Protein AF-A0A7M3MM39-F1 (afdb_monomer)

Secondary structure (DSSP, 8-state):
-HHHH-GGGS-HHIIIIIHHHHHHHHHHHHHHHHHHHHHHHHHHHHTS-S---S--PPPEEEEEEET-TTSHHHHHHHHSHHHHSTTPPEEEEEEEES-HHHHHHHHHHH-SSSEEEEE--GGG---SS--SEEEE-SSGGGGS-HHHHHHHHHHHHHHHHTSSS--EEEEEEEETT-GGGGGGTT-SEEEEE-TTS--SS---EEEEEEE-HHHHHHHHHHHHHHHT--EEEEEEEEE-TTT-GGGGTTTTSTT---HHHHHHHHT-TT----GGGGS--S--PPS--HHHHHHHHHHHHHHHHHHHHHHHHHTT--HHHIIIIIHHHHHHHHHHHHHHH--SSS-SSEEEEEEEEPPP-

Nearest PDB structures (foldseek):
  3d2l-assembly1_A  TM=5.999E-01  e=4.612E-08  Exiguobacterium sibiricum 255-15
  7wzg-assembly1_A  TM=5.660E-01  e=1.083E-07  Streptomyces sp.
  7m05-assembly1_A  TM=6.578E-01  e=7.805E-04  Homo sapiens
  1zkd-assembly1_A  TM=4.539E-01  e=1.535E-05  Rhodopseudomonas palustris CGA009
  1zkd-assembly1_B  TM=4.233E-01  e=1.155E-05  Rhodopseudomonas palustris CGA009

Radius of gyration: 21.91 Å; Cα contacts (8 Å, |Δi|>4): 641; chains: 1; bounding box: 58×48×59 Å

Mean predicted aligned error: 6.29 Å

Structure (mmCIF, N/CA/C/O backbone):
data_AF-A0A7M3MM39-F1
#
_entry.id   AF-A0A7M3MM39-F1
#
loop_
_atom_site.group_PDB
_atom_site.id
_atom_site.type_symbol
_atom_site.label_atom_id
_atom_site.label_alt_id
_atom_site.label_comp_id
_atom_site.label_asym_id
_atom_site.label_entity_id
_atom_site.label_seq_id
_atom_site.pdbx_PDB_ins_code
_atom_site.Cartn_x
_atom_site.Cartn_y
_atom_site.Cartn_z
_atom_site.occupancy
_atom_site.B_iso_or_equiv
_atom_site.auth_seq_id
_atom_site.auth_comp_id
_atom_site.auth_asym_id
_atom_site.auth_atom_id
_atom_site.pdbx_PDB_model_num
ATOM 1 N N . MET A 1 1 ? 20.548 -3.470 13.931 1.00 43.56 1 MET A N 1
ATOM 2 C CA . MET A 1 1 ? 20.069 -2.140 14.376 1.00 43.56 1 MET A CA 1
ATOM 3 C C . MET A 1 1 ? 20.229 -1.079 13.290 1.00 43.56 1 MET A C 1
ATOM 5 O O . MET A 1 1 ? 19.205 -0.551 12.882 1.00 43.56 1 MET A O 1
ATOM 9 N N . ASP A 1 2 ? 21.431 -0.827 12.750 1.00 47.22 2 ASP A N 1
ATOM 10 C CA . ASP A 1 2 ? 21.634 0.154 11.655 1.00 47.22 2 ASP A CA 1
ATOM 11 C C . ASP A 1 2 ? 20.899 -0.179 10.340 1.00 47.22 2 ASP A C 1
ATOM 13 O O . ASP A 1 2 ? 20.686 0.691 9.497 1.00 47.22 2 ASP A O 1
ATOM 17 N N . HIS A 1 3 ? 20.455 -1.425 10.146 1.00 50.94 3 HIS A N 1
ATOM 18 C CA . HIS A 1 3 ? 19.795 -1.838 8.907 1.00 50.94 3 HIS A CA 1
ATOM 19 C C . HIS A 1 3 ? 18.353 -1.326 8.778 1.00 50.94 3 HIS A C 1
ATOM 21 O O . HIS A 1 3 ? 17.903 -1.068 7.663 1.00 50.94 3 HIS A O 1
ATOM 27 N N . TYR A 1 4 ? 17.618 -1.137 9.883 1.00 50.19 4 TYR A N 1
ATOM 28 C CA . TYR A 1 4 ? 16.216 -0.699 9.827 1.00 50.19 4 TYR A CA 1
ATOM 29 C C . TYR A 1 4 ? 16.055 0.806 9.587 1.00 50.19 4 TYR A C 1
ATOM 31 O O . TYR A 1 4 ? 15.032 1.211 9.033 1.00 50.19 4 TYR A O 1
ATOM 39 N N . THR A 1 5 ? 17.064 1.603 9.943 1.00 52.50 5 THR A N 1
ATOM 40 C CA . THR A 1 5 ? 17.103 3.069 9.813 1.00 52.50 5 THR A CA 1
ATOM 41 C C . THR A 1 5 ? 18.016 3.558 8.684 1.00 52.50 5 THR A C 1
ATOM 43 O O . THR A 1 5 ? 18.091 4.766 8.455 1.00 52.50 5 THR A O 1
ATOM 46 N N . SER A 1 6 ? 18.689 2.653 7.960 1.00 56.59 6 SER A N 1
ATOM 47 C CA . SER A 1 6 ? 19.615 3.019 6.884 1.00 56.59 6 SER A CA 1
ATOM 48 C C . SER A 1 6 ? 18.927 3.843 5.780 1.00 56.59 6 SER A C 1
ATOM 50 O O . SER A 1 6 ? 17.908 3.400 5.235 1.00 56.59 6 SER A O 1
ATOM 52 N N . PRO A 1 7 ? 19.510 4.984 5.360 1.00 52.88 7 PRO A N 1
ATOM 53 C CA . PRO A 1 7 ? 19.055 5.745 4.196 1.00 52.88 7 PRO A CA 1
ATOM 54 C C . PRO A 1 7 ? 18.966 4.907 2.911 1.00 52.88 7 PRO A C 1
ATOM 56 O O . PRO A 1 7 ? 18.099 5.167 2.081 1.00 52.88 7 PRO A O 1
ATOM 59 N N . SER A 1 8 ? 19.785 3.853 2.776 1.00 59.16 8 SER A N 1
ATOM 60 C CA . SER A 1 8 ? 19.757 2.947 1.616 1.00 59.16 8 SER A CA 1
ATOM 61 C C . SER A 1 8 ? 18.453 2.150 1.481 1.00 59.16 8 SER A C 1
ATOM 63 O O . SER A 1 8 ? 18.172 1.606 0.419 1.00 59.16 8 SER A O 1
ATOM 65 N N . ARG A 1 9 ? 17.605 2.101 2.522 1.00 68.38 9 ARG A N 1
ATOM 66 C CA . ARG A 1 9 ? 16.282 1.456 2.454 1.00 68.38 9 ARG A CA 1
ATOM 67 C C . ARG A 1 9 ? 15.205 2.299 1.776 1.00 68.38 9 ARG A C 1
ATOM 69 O O . ARG A 1 9 ? 14.142 1.751 1.457 1.00 68.38 9 ARG A O 1
ATOM 76 N N . ARG A 1 10 ? 15.431 3.604 1.630 1.00 82.81 10 ARG A N 1
ATOM 77 C CA . ARG A 1 10 ? 14.493 4.566 1.043 1.00 82.81 10 ARG A CA 1
ATOM 78 C C . ARG A 1 10 ? 15.072 5.051 -0.281 1.00 82.81 10 ARG A C 1
ATOM 80 O O . ARG A 1 10 ? 15.559 6.174 -0.384 1.00 82.81 10 ARG A O 1
ATOM 87 N N . ASP A 1 11 ? 15.036 4.166 -1.274 1.00 90.62 11 ASP A N 1
ATOM 88 C CA . ASP A 1 11 ? 15.351 4.523 -2.656 1.00 90.62 11 ASP A CA 1
ATOM 89 C C . ASP A 1 11 ? 14.388 5.600 -3.191 1.00 90.62 11 ASP A C 1
ATOM 91 O O . ASP A 1 11 ? 13.474 6.057 -2.491 1.00 90.62 11 ASP A O 1
ATOM 95 N N . TRP A 1 12 ? 14.639 6.082 -4.406 1.00 92.62 12 TRP A N 1
ATOM 96 C CA . TRP A 1 12 ? 13.833 7.149 -4.993 1.00 92.62 12 TRP A CA 1
ATOM 97 C C . TRP A 1 12 ? 12.363 6.731 -5.124 1.00 92.62 12 TRP A C 1
ATOM 99 O O . TRP A 1 12 ? 11.495 7.446 -4.627 1.00 92.62 12 TRP A O 1
ATOM 109 N N . VAL A 1 13 ? 12.087 5.521 -5.630 1.00 94.62 13 VAL A N 1
ATOM 110 C CA . VAL A 1 13 ? 10.721 4.967 -5.703 1.00 94.62 13 VAL A CA 1
ATOM 111 C C . VAL A 1 13 ? 10.048 4.963 -4.327 1.00 94.62 13 VAL A C 1
ATOM 113 O O . VAL A 1 13 ? 8.894 5.359 -4.190 1.00 94.62 13 VAL A O 1
ATOM 116 N N . LYS A 1 14 ? 10.743 4.567 -3.256 1.00 93.25 14 LYS A N 1
ATOM 117 C CA . LYS A 1 14 ? 10.133 4.560 -1.921 1.00 93.25 14 LYS A CA 1
ATOM 118 C C . LYS A 1 14 ? 9.691 5.962 -1.487 1.00 93.25 14 LYS A C 1
ATOM 120 O O . LYS A 1 14 ? 8.596 6.094 -0.945 1.00 93.25 14 LYS A O 1
ATOM 125 N N . ARG A 1 15 ? 10.541 6.971 -1.695 1.00 93.06 15 ARG A N 1
ATOM 126 C CA . ARG A 1 15 ? 10.347 8.340 -1.181 1.00 93.06 15 ARG A CA 1
ATOM 127 C C . ARG A 1 15 ? 9.408 9.179 -2.027 1.00 93.06 15 ARG A C 1
ATOM 129 O O . ARG A 1 15 ? 8.551 9.855 -1.476 1.00 93.06 15 ARG A O 1
ATOM 136 N N . GLU A 1 16 ? 9.572 9.132 -3.341 1.00 92.81 16 GLU A N 1
ATOM 137 C CA . GLU A 1 16 ? 8.847 10.011 -4.261 1.00 92.81 16 GLU A CA 1
ATOM 138 C C . GLU A 1 16 ? 7.569 9.362 -4.801 1.00 92.81 16 GLU A C 1
ATOM 140 O O . GLU A 1 16 ? 6.747 10.040 -5.412 1.00 92.81 16 GLU A O 1
ATOM 145 N N . TRP A 1 17 ? 7.364 8.061 -4.556 1.00 93.38 17 TRP A N 1
ATOM 146 C CA . TRP A 1 17 ? 6.233 7.318 -5.112 1.00 93.38 17 TRP A CA 1
ATOM 147 C C . TRP A 1 17 ? 5.419 6.556 -4.072 1.00 93.38 17 TRP A C 1
ATOM 149 O O . TRP A 1 17 ? 4.258 6.893 -3.850 1.00 93.38 17 TRP A O 1
ATOM 159 N N . GLU A 1 18 ? 6.000 5.567 -3.394 1.00 94.44 18 GLU A N 1
ATOM 160 C CA . GLU A 1 18 ? 5.223 4.690 -2.502 1.00 94.44 18 GLU A CA 1
ATOM 161 C C . GLU A 1 18 ? 4.750 5.404 -1.225 1.00 94.44 18 GLU A C 1
ATOM 163 O O . GLU A 1 18 ? 3.671 5.120 -0.703 1.00 94.44 18 GLU A O 1
ATOM 168 N N . GLU A 1 19 ? 5.572 6.297 -0.668 1.00 94.88 19 GLU A N 1
ATOM 169 C CA . GLU A 1 19 ? 5.235 7.051 0.544 1.00 94.88 19 GLU A CA 1
ATOM 170 C C . GLU A 1 19 ? 4.178 8.141 0.304 1.00 94.88 19 GLU A C 1
ATOM 172 O O . GLU A 1 19 ? 3.211 8.159 1.068 1.00 94.88 19 GLU A O 1
ATOM 177 N N . PRO A 1 20 ? 4.268 9.001 -0.734 1.00 95.06 20 PRO A N 1
ATOM 178 C CA . PRO A 1 20 ? 3.210 9.958 -1.060 1.00 95.06 20 PRO A CA 1
ATOM 179 C C . PRO A 1 20 ? 1.867 9.281 -1.332 1.00 95.06 20 PRO A C 1
ATOM 181 O O . PRO A 1 20 ? 0.823 9.753 -0.878 1.00 95.06 20 PRO A O 1
ATOM 184 N N . GLU A 1 21 ? 1.889 8.137 -2.015 1.00 93.81 21 GLU A N 1
ATOM 185 C CA . GLU A 1 21 ? 0.696 7.330 -2.238 1.00 93.81 21 GLU A CA 1
ATOM 186 C C . GLU A 1 21 ? 0.104 6.817 -0.918 1.00 93.81 21 GLU A C 1
ATOM 188 O O . GLU A 1 21 ? -1.096 6.959 -0.677 1.00 93.81 21 GLU A O 1
ATOM 193 N N . LEU A 1 22 ? 0.935 6.268 -0.027 1.00 95.19 22 LEU A N 1
ATOM 194 C CA . LEU A 1 22 ? 0.476 5.824 1.287 1.00 95.19 22 LEU A CA 1
ATOM 195 C C . LEU A 1 22 ? -0.078 6.993 2.113 1.00 95.19 22 LEU A C 1
ATOM 197 O O . LEU A 1 22 ? -1.118 6.840 2.744 1.00 95.19 22 LEU A O 1
ATOM 201 N N . VAL A 1 23 ? 0.547 8.174 2.066 1.00 96.94 23 VAL A N 1
ATOM 202 C CA . VAL A 1 23 ? 0.018 9.390 2.707 1.00 96.94 23 VAL A CA 1
ATOM 203 C C . VAL A 1 23 ? -1.372 9.733 2.168 1.00 96.94 23 VAL A C 1
ATOM 205 O O . VAL A 1 23 ? -2.249 10.057 2.962 1.00 96.94 23 VAL A O 1
ATOM 208 N N . ARG A 1 24 ? -1.620 9.604 0.857 1.00 95.19 24 ARG A N 1
ATOM 209 C CA . ARG A 1 24 ? -2.953 9.818 0.265 1.00 95.19 24 ARG A CA 1
ATOM 210 C C . ARG A 1 24 ? -3.996 8.840 0.819 1.00 95.19 24 ARG A C 1
ATOM 212 O O . ARG A 1 24 ? -5.111 9.252 1.131 1.00 95.19 24 ARG A O 1
ATOM 219 N N . VAL A 1 25 ? -3.646 7.560 0.952 1.00 94.38 25 VAL A N 1
ATOM 220 C CA . VAL A 1 25 ? -4.545 6.532 1.512 1.00 94.38 25 VAL A CA 1
ATOM 221 C C . VAL A 1 25 ? -4.809 6.784 3.003 1.00 94.38 25 VAL A C 1
ATOM 223 O O . VAL A 1 25 ? -5.957 6.740 3.443 1.00 94.38 25 VAL A O 1
ATOM 226 N N . LEU A 1 26 ? -3.769 7.119 3.772 1.00 96.50 26 LEU A N 1
ATOM 227 C CA . LEU A 1 26 ? -3.887 7.473 5.189 1.00 96.50 26 LEU A CA 1
ATOM 228 C C . LEU A 1 26 ? -4.756 8.719 5.391 1.00 96.50 26 LEU A C 1
ATOM 230 O O . LEU A 1 26 ? -5.596 8.737 6.286 1.00 96.50 26 LEU A O 1
ATOM 234 N N . ASP A 1 27 ? -4.585 9.744 4.558 1.00 95.94 27 ASP A N 1
ATOM 235 C CA . ASP A 1 27 ? -5.372 10.976 4.626 1.00 95.94 27 ASP A CA 1
ATOM 236 C C . ASP A 1 27 ? -6.861 10.705 4.379 1.00 95.94 27 ASP A C 1
ATOM 238 O O . ASP A 1 27 ? -7.708 11.178 5.136 1.00 95.94 27 ASP A O 1
ATOM 242 N N . ALA A 1 28 ? -7.188 9.854 3.400 1.00 92.94 28 ALA A N 1
ATOM 243 C CA . ALA A 1 28 ? -8.561 9.415 3.160 1.00 92.94 28 ALA A CA 1
ATOM 244 C C . ALA A 1 28 ? -9.151 8.655 4.365 1.00 92.94 28 ALA A C 1
ATOM 246 O O . ALA A 1 28 ? -10.303 8.893 4.737 1.00 92.94 28 ALA A O 1
ATOM 247 N N . ALA A 1 29 ? -8.363 7.792 5.016 1.00 93.44 29 ALA A N 1
ATOM 248 C CA . ALA A 1 29 ? -8.778 7.075 6.223 1.00 93.44 29 ALA A CA 1
ATOM 249 C C . ALA A 1 29 ? -9.017 8.026 7.414 1.00 93.44 29 ALA A C 1
ATOM 251 O O . ALA A 1 29 ? -10.030 7.912 8.108 1.00 93.44 29 ALA A O 1
ATOM 252 N N . VAL A 1 30 ? -8.136 9.013 7.617 1.00 92.94 30 VAL A N 1
ATOM 253 C CA . VAL A 1 30 ? -8.310 10.062 8.637 1.00 92.94 30 VAL A CA 1
ATOM 254 C C . VAL A 1 30 ? -9.565 10.883 8.353 1.00 92.94 30 VAL A C 1
ATOM 256 O O . VAL A 1 30 ? -10.382 11.085 9.253 1.00 92.94 30 VAL A O 1
ATOM 259 N N . HIS A 1 31 ? -9.768 11.315 7.107 1.00 88.88 31 HIS A N 1
ATOM 260 C CA . HIS A 1 31 ? -10.961 12.056 6.710 1.00 88.88 31 HIS A CA 1
ATOM 261 C C . HIS A 1 31 ? -12.246 11.252 6.924 1.00 88.88 31 HIS A C 1
ATOM 263 O O . HIS A 1 31 ? -13.229 11.801 7.425 1.00 88.88 31 HIS A O 1
ATOM 269 N N . ALA A 1 32 ? -12.247 9.959 6.589 1.00 86.56 32 ALA A N 1
ATOM 270 C CA . ALA A 1 32 ? -13.386 9.078 6.823 1.00 86.56 32 ALA A CA 1
ATOM 271 C C . ALA A 1 32 ? -13.730 8.983 8.317 1.00 86.56 32 ALA A C 1
ATOM 273 O O . ALA A 1 32 ? -14.903 9.080 8.670 1.00 86.56 32 ALA A O 1
ATOM 274 N N . SER A 1 33 ? -12.721 8.892 9.186 1.00 84.12 33 SER A N 1
ATOM 275 C CA . SER A 1 33 ? -12.889 8.849 10.643 1.00 84.12 33 SER A CA 1
ATOM 276 C C . SER A 1 33 ? -13.355 10.195 11.244 1.00 84.12 33 SER A C 1
ATOM 278 O O . SER A 1 33 ? -14.236 10.258 12.112 1.00 84.12 33 SER A O 1
ATOM 280 N N . ALA A 1 34 ? -12.833 11.314 10.732 1.00 76.44 34 ALA A N 1
ATOM 281 C CA . ALA A 1 34 ? -13.165 12.657 11.210 1.00 76.44 34 ALA A CA 1
ATOM 282 C C . ALA A 1 34 ? -14.561 13.136 10.759 1.00 76.44 34 ALA A C 1
ATOM 284 O O . ALA A 1 34 ? -15.344 13.625 11.578 1.00 76.44 34 ALA A O 1
ATOM 285 N N . ASN A 1 35 ? -14.918 12.963 9.481 1.00 66.19 35 ASN A N 1
ATOM 286 C CA . ASN A 1 35 ? -16.219 13.392 8.939 1.00 66.19 35 ASN A CA 1
ATOM 287 C C . ASN A 1 35 ? -17.383 12.583 9.525 1.00 66.19 35 ASN A C 1
ATOM 289 O O . ASN A 1 35 ? -18.460 13.116 9.799 1.00 66.19 35 ASN A O 1
ATOM 293 N N . ALA A 1 36 ? -17.137 11.304 9.786 1.00 57.34 36 ALA A N 1
ATOM 294 C CA . ALA A 1 36 ? -18.012 10.438 10.555 1.00 57.34 36 ALA A CA 1
ATOM 295 C C . ALA A 1 36 ? -18.361 11.011 11.944 1.00 57.34 36 ALA A C 1
ATOM 297 O O . ALA A 1 36 ? -19.523 10.994 12.359 1.00 57.34 36 ALA A O 1
ATOM 298 N N . SER A 1 37 ? -17.369 11.581 12.637 1.00 56.09 37 SER A N 1
ATOM 299 C CA . SER A 1 37 ? -17.535 12.201 13.958 1.00 56.09 37 SER A CA 1
ATOM 300 C C . SER A 1 37 ? -18.346 13.507 13.900 1.00 56.09 37 SER A C 1
ATOM 302 O O . SER A 1 37 ? -19.173 13.768 14.781 1.00 56.09 37 SER A O 1
ATOM 304 N N . ALA A 1 38 ? -18.155 14.317 12.852 1.00 57.41 38 ALA A N 1
ATOM 305 C CA . ALA A 1 38 ? -18.888 15.569 12.651 1.00 57.41 38 ALA A CA 1
ATOM 306 C C . ALA A 1 38 ? -20.377 15.329 12.334 1.00 57.41 38 ALA A C 1
ATOM 308 O O . ALA A 1 38 ? -21.246 15.979 12.918 1.00 57.41 38 ALA A O 1
ATOM 309 N N . ASN A 1 39 ? -20.685 14.344 11.483 1.00 50.44 39 ASN A N 1
ATOM 310 C CA . ASN A 1 39 ? -22.064 14.008 11.112 1.00 50.44 39 ASN A CA 1
ATOM 311 C C . ASN A 1 39 ? -22.852 13.371 12.269 1.00 50.44 39 ASN A C 1
ATOM 313 O O . ASN A 1 39 ? -24.022 13.703 12.473 1.00 50.44 39 ASN A O 1
ATOM 317 N N . ALA A 1 40 ? -22.212 12.516 13.077 1.00 51.31 40 ALA A N 1
ATOM 318 C CA . ALA A 1 40 ? -22.816 11.978 14.298 1.00 51.31 40 ALA A CA 1
ATOM 319 C C . ALA A 1 40 ? -23.146 13.092 15.313 1.00 51.31 40 ALA A C 1
ATOM 321 O O . ALA A 1 40 ? -24.233 13.110 15.892 1.00 51.31 40 ALA A O 1
ATOM 322 N N . SER A 1 41 ? -22.247 14.071 15.471 1.00 51.09 41 SER A N 1
ATOM 323 C CA . SER A 1 41 ? -22.439 15.212 16.379 1.00 51.09 41 SER A CA 1
ATOM 324 C C . SER A 1 41 ? -23.538 16.167 15.905 1.00 51.09 41 SER A C 1
ATOM 326 O O . SER A 1 41 ? -24.337 16.637 16.716 1.00 51.09 41 SER A O 1
ATOM 328 N N . ALA A 1 42 ? -23.633 16.423 14.596 1.00 53.31 42 ALA A N 1
ATOM 329 C CA . ALA A 1 42 ? -24.697 17.243 14.022 1.00 53.31 42 ALA A CA 1
ATOM 330 C C . ALA A 1 42 ? -26.079 16.598 14.227 1.00 53.31 42 ALA A C 1
ATOM 332 O O . ALA A 1 42 ? -27.001 17.272 14.690 1.00 53.31 42 ALA A O 1
ATOM 333 N N . ASN A 1 43 ? -26.202 15.285 14.004 1.00 49.41 43 ASN A N 1
ATOM 334 C CA . ASN A 1 43 ? -27.445 14.542 14.238 1.00 49.41 43 ASN A CA 1
ATOM 335 C C . ASN A 1 43 ? -27.832 14.472 15.725 1.00 49.41 43 ASN A C 1
ATOM 337 O O . ASN A 1 43 ? -29.013 14.569 16.055 1.00 49.41 43 ASN A O 1
ATOM 341 N N . ALA A 1 44 ? -26.858 14.372 16.635 1.00 50.53 44 ALA A N 1
ATOM 342 C CA . ALA A 1 44 ? -27.110 14.450 18.075 1.00 50.53 44 ALA A CA 1
ATOM 343 C C . ALA A 1 44 ? -27.549 15.862 18.516 1.00 50.53 44 ALA A C 1
ATOM 345 O O . ALA A 1 44 ? -28.465 16.001 19.326 1.00 50.53 44 ALA A O 1
ATOM 346 N N . SER A 1 45 ? -26.950 16.915 17.946 1.00 50.06 45 SER A N 1
ATOM 347 C CA . SER A 1 45 ? -27.302 18.314 18.236 1.00 50.06 45 SER A CA 1
ATOM 348 C C . SER A 1 45 ? -28.662 18.738 17.670 1.00 50.06 45 SER A C 1
ATOM 350 O O . SER A 1 45 ? -29.344 19.557 18.279 1.00 50.06 45 SER A O 1
ATOM 352 N N . ALA A 1 46 ? -29.120 18.135 16.567 1.00 50.62 46 ALA A N 1
ATOM 353 C CA . ALA A 1 46 ? -30.458 18.376 16.021 1.00 50.62 46 ALA A CA 1
ATOM 354 C C . ALA A 1 46 ? -31.579 17.913 16.977 1.00 50.62 46 ALA A C 1
ATOM 356 O O . ALA A 1 46 ? -32.697 18.420 16.907 1.00 50.62 46 ALA A O 1
ATOM 357 N N . ASN A 1 47 ? -31.259 17.014 17.917 1.00 46.38 47 ASN A N 1
ATOM 358 C CA . ASN A 1 47 ? -32.146 16.570 18.995 1.00 46.38 47 ASN A CA 1
ATOM 359 C C . ASN A 1 47 ? -31.945 17.325 20.324 1.00 46.38 47 ASN A C 1
ATOM 361 O O . ASN A 1 47 ? -32.691 17.090 21.275 1.00 46.38 47 ASN A O 1
ATOM 365 N N . ALA A 1 48 ? -30.981 18.247 20.411 1.00 44.47 48 ALA A N 1
ATOM 366 C CA . ALA A 1 48 ? -30.686 19.015 21.616 1.00 44.47 48 ALA A CA 1
ATOM 367 C C . ALA A 1 48 ? -30.609 20.516 21.294 1.00 44.47 48 ALA A C 1
ATOM 369 O O . ALA A 1 48 ? -29.587 21.048 20.868 1.00 44.47 48 ALA A O 1
ATOM 370 N N . SER A 1 49 ? -31.720 21.216 21.526 1.00 44.72 49 SER A N 1
ATOM 371 C CA . SER A 1 49 ? -31.788 22.675 21.435 1.00 44.72 49 SER A CA 1
ATOM 372 C C . SER A 1 49 ? -30.786 23.362 22.378 1.00 44.72 49 SER A C 1
ATOM 374 O O . SER A 1 49 ? -30.805 23.142 23.587 1.00 44.72 49 SER A O 1
ATOM 376 N N . ALA A 1 50 ? -29.970 24.234 21.776 1.00 47.53 50 ALA A N 1
ATOM 377 C CA . ALA A 1 50 ? -29.390 25.472 22.301 1.00 47.53 50 ALA A CA 1
ATOM 378 C C . ALA A 1 50 ? -28.774 25.452 23.716 1.00 47.53 50 ALA A C 1
ATOM 380 O O . ALA A 1 50 ? -29.402 25.887 24.678 1.00 47.53 50 ALA A O 1
ATOM 381 N N . ASN A 1 51 ? -27.494 25.070 23.811 1.00 42.50 51 ASN A N 1
ATOM 382 C CA . ASN A 1 51 ? -26.453 25.821 24.540 1.00 42.50 51 ASN A CA 1
ATOM 383 C C . ASN A 1 51 ? -25.134 25.035 24.571 1.00 42.50 51 ASN A C 1
ATOM 385 O O . ASN A 1 51 ? -24.935 24.213 25.458 1.00 42.50 51 ASN A O 1
ATOM 389 N N . ALA A 1 52 ? -24.216 25.325 23.646 1.00 41.50 52 ALA A N 1
ATOM 390 C CA . ALA A 1 52 ? -22.775 25.132 23.850 1.00 41.50 52 ALA A CA 1
ATOM 391 C C . ALA A 1 52 ? -21.990 25.747 22.681 1.00 41.50 52 ALA A C 1
ATOM 393 O O . ALA A 1 52 ? -21.635 25.066 21.725 1.00 41.50 52 ALA A O 1
ATOM 394 N N . SER A 1 53 ? -21.685 27.042 22.759 1.00 45.16 53 SER A N 1
ATOM 395 C CA . SER A 1 53 ? -20.501 27.577 22.081 1.00 45.16 53 SER A CA 1
ATOM 396 C C . SER A 1 53 ? -19.479 27.963 23.142 1.00 45.16 53 SER A C 1
ATOM 398 O O . SER A 1 53 ? -19.863 28.585 24.132 1.00 45.16 53 SER A O 1
ATOM 400 N N . ALA A 1 54 ? -18.207 27.660 22.866 1.00 40.31 54 ALA A N 1
ATOM 401 C CA . ALA A 1 54 ? -17.000 28.048 23.607 1.00 40.31 54 ALA A CA 1
ATOM 402 C C . ALA A 1 54 ? -16.499 27.084 24.705 1.00 40.31 54 ALA A C 1
ATOM 404 O O . ALA A 1 54 ? -16.379 27.471 25.861 1.00 40.31 54 ALA A O 1
ATOM 405 N N . ASN A 1 55 ? -16.173 25.837 24.329 1.00 37.19 55 ASN A N 1
ATOM 406 C CA . ASN A 1 55 ? -14.966 25.100 24.778 1.00 37.19 55 ASN A CA 1
ATOM 407 C C . ASN A 1 55 ? -14.936 23.676 24.185 1.00 37.19 55 ASN A C 1
ATOM 409 O O . ASN A 1 55 ? -14.856 22.681 24.905 1.00 37.19 55 ASN A O 1
ATOM 413 N N . ALA A 1 56 ? -15.037 23.543 22.860 1.00 44.62 56 ALA A N 1
ATOM 414 C CA . ALA A 1 56 ? -14.775 22.245 22.248 1.00 44.62 56 ALA A CA 1
ATOM 415 C C . ALA A 1 56 ? -13.269 21.974 22.376 1.00 44.62 56 ALA A C 1
ATOM 417 O O . ALA A 1 56 ? -12.464 22.675 21.763 1.00 44.62 56 ALA A O 1
A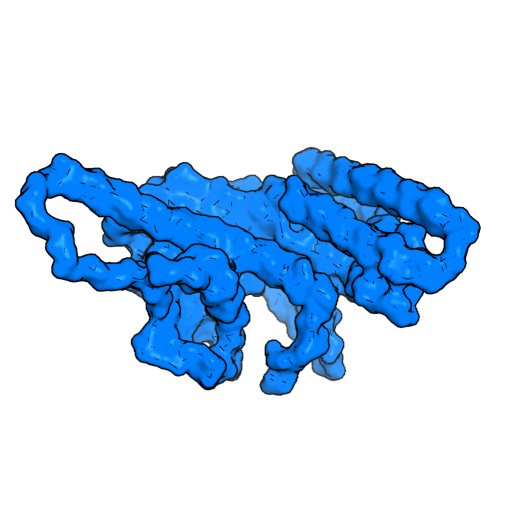TOM 418 N N . GLN A 1 57 ? -12.876 21.010 23.215 1.00 43.72 57 GLN A N 1
ATOM 419 C CA . GLN A 1 57 ? -11.518 20.477 23.145 1.00 43.72 57 GLN A CA 1
ATOM 420 C C . GLN A 1 57 ? -11.256 20.016 21.705 1.00 43.72 57 GLN A C 1
ATOM 422 O O . GLN A 1 57 ? -12.182 19.488 21.079 1.00 43.72 57 GLN A O 1
ATOM 427 N N . PRO A 1 58 ? -10.034 20.202 21.172 1.00 55.16 58 PRO A N 1
ATOM 428 C CA . PRO A 1 58 ? -9.704 19.667 19.861 1.00 55.16 58 PRO A CA 1
ATOM 429 C C . PRO A 1 58 ? -10.016 18.172 19.868 1.00 55.16 58 PRO A C 1
ATOM 431 O O . PRO A 1 58 ? -9.635 17.458 20.805 1.00 55.16 58 PRO A O 1
ATOM 434 N N . ALA A 1 59 ? -10.762 17.723 18.857 1.00 79.44 59 ALA A N 1
ATOM 435 C CA . ALA A 1 59 ? -11.136 16.324 18.722 1.00 79.44 59 ALA A CA 1
ATOM 436 C C . ALA A 1 59 ? -9.878 15.449 18.842 1.00 79.44 59 ALA A C 1
ATOM 438 O O . ALA A 1 59 ? -8.790 15.845 18.421 1.00 79.44 59 ALA A O 1
ATOM 439 N N . THR A 1 60 ? -9.991 14.289 19.482 1.00 89.62 60 THR A N 1
ATOM 440 C CA . THR A 1 60 ? -8.888 13.322 19.523 1.00 89.62 60 THR A CA 1
ATOM 441 C C . THR A 1 60 ? -9.171 12.221 18.516 1.00 89.62 60 THR A C 1
ATOM 443 O O . THR A 1 60 ? -10.306 11.758 18.440 1.00 89.62 60 THR A O 1
ATOM 446 N N . LEU A 1 61 ? -8.149 11.845 17.749 1.00 92.81 61 LEU A N 1
ATOM 447 C CA . LEU A 1 61 ? -8.156 10.675 16.881 1.00 92.81 61 LEU A CA 1
ATOM 448 C C . LEU A 1 61 ? -7.400 9.549 17.589 1.00 92.81 61 LEU A C 1
ATOM 450 O O . LEU A 1 61 ? -6.186 9.658 17.793 1.00 92.81 61 LEU A O 1
ATOM 454 N N . ASP A 1 62 ? -8.119 8.498 17.967 1.00 94.62 62 ASP A N 1
ATOM 455 C CA . ASP A 1 62 ? -7.551 7.312 18.606 1.00 94.62 62 ASP A CA 1
ATOM 456 C C . ASP A 1 62 ? -7.126 6.278 17.558 1.00 94.62 62 ASP A C 1
ATOM 458 O O . ASP A 1 62 ? -7.956 5.743 16.826 1.00 94.62 62 ASP A O 1
ATOM 462 N N . VAL A 1 63 ? -5.826 5.988 17.485 1.00 96.62 63 VAL A N 1
ATOM 463 C CA . VAL A 1 63 ? -5.226 5.125 16.459 1.00 96.62 63 VAL A CA 1
ATOM 464 C C . VAL A 1 63 ? -4.582 3.901 17.101 1.00 96.62 63 VAL A C 1
ATOM 466 O O . VAL A 1 63 ? -3.735 4.048 17.984 1.00 96.62 63 VAL A O 1
ATOM 469 N N . LEU A 1 64 ? -4.941 2.711 16.619 1.00 97.12 64 LEU A N 1
ATOM 470 C CA . LEU A 1 64 ? -4.208 1.467 16.861 1.00 97.12 64 LEU A CA 1
ATOM 471 C C . LEU A 1 64 ? -3.491 1.064 15.573 1.00 97.12 64 LEU A C 1
ATOM 473 O O . LEU A 1 64 ? -4.157 0.832 14.574 1.00 97.12 64 LEU A O 1
ATOM 477 N N . ASP A 1 65 ? -2.167 0.957 15.591 1.00 97.56 65 ASP A N 1
ATOM 478 C CA . ASP A 1 65 ? -1.363 0.523 14.444 1.00 97.56 65 ASP A CA 1
ATOM 479 C C . ASP A 1 65 ? -0.813 -0.887 14.663 1.00 97.56 65 ASP A C 1
ATOM 481 O O . ASP A 1 65 ? -0.037 -1.132 15.589 1.00 97.56 65 ASP A O 1
ATOM 485 N N . VAL A 1 66 ? -1.249 -1.814 13.817 1.00 96.44 66 VAL A N 1
ATOM 486 C CA . VAL A 1 66 ? -0.926 -3.236 13.869 1.00 96.44 66 VAL A CA 1
ATOM 487 C C . VAL A 1 66 ? 0.284 -3.526 12.993 1.00 96.44 66 VAL A C 1
ATOM 489 O O . VAL A 1 66 ? 0.229 -3.308 11.782 1.00 96.44 66 VAL A O 1
ATOM 492 N N . GLY A 1 67 ? 1.337 -4.084 13.599 1.00 95.62 67 GLY A N 1
ATOM 493 C CA . GLY A 1 67 ? 2.625 -4.305 12.942 1.00 95.62 67 GLY A CA 1
ATOM 494 C C . GLY A 1 67 ? 3.361 -2.987 12.718 1.00 95.62 67 GLY A C 1
ATOM 495 O O . GLY A 1 67 ? 3.817 -2.704 11.611 1.00 95.62 67 GLY A O 1
ATOM 496 N N . CYS A 1 68 ? 3.410 -2.135 13.747 1.00 96.06 68 CYS A N 1
ATOM 497 C CA . CYS A 1 68 ? 3.888 -0.759 13.613 1.00 96.06 68 CYS A CA 1
ATOM 498 C C . CYS A 1 68 ? 5.393 -0.659 13.294 1.00 96.06 68 CYS A C 1
ATOM 500 O O . CYS A 1 68 ? 5.876 0.409 12.890 1.00 96.06 68 CYS A O 1
ATOM 502 N N . GLY A 1 69 ? 6.158 -1.737 13.505 1.00 94.38 69 GLY A N 1
ATOM 503 C CA . GLY A 1 69 ? 7.605 -1.787 13.351 1.00 94.38 69 GLY A CA 1
ATOM 504 C C . GLY A 1 69 ? 8.296 -0.621 14.059 1.00 94.38 69 GLY A C 1
ATOM 505 O O . GLY A 1 69 ? 7.994 -0.289 15.202 1.00 94.38 69 GLY A O 1
ATOM 506 N N . ALA A 1 70 ? 9.197 0.059 13.344 1.00 93.94 70 ALA A N 1
ATOM 507 C CA . ALA A 1 70 ? 9.918 1.237 13.838 1.00 93.94 70 ALA A CA 1
ATOM 508 C C . ALA A 1 70 ? 9.085 2.547 13.841 1.00 93.94 70 ALA A C 1
ATOM 510 O O . ALA A 1 70 ? 9.651 3.636 13.967 1.00 93.94 70 ALA A O 1
ATOM 511 N N . GLY A 1 71 ? 7.762 2.477 13.650 1.00 93.81 71 GLY A N 1
ATOM 512 C CA . GLY A 1 71 ? 6.853 3.629 13.694 1.00 93.81 71 GLY A CA 1
ATOM 513 C C . GLY A 1 71 ? 6.832 4.497 12.429 1.00 93.81 71 GLY A C 1
ATOM 514 O O . GLY A 1 71 ? 6.459 5.666 12.493 1.00 93.81 71 GLY A O 1
ATOM 515 N N . VAL A 1 72 ? 7.233 3.968 11.265 1.00 92.56 72 VAL A N 1
ATOM 516 C CA . VAL A 1 72 ? 7.233 4.732 9.995 1.00 92.56 72 VAL A CA 1
ATOM 517 C C . VAL A 1 72 ? 5.817 5.159 9.597 1.00 92.56 72 VAL A C 1
ATOM 519 O O . VAL A 1 72 ? 5.620 6.272 9.115 1.00 92.56 72 VAL A O 1
ATOM 522 N N . ALA A 1 73 ? 4.812 4.319 9.843 1.00 94.38 73 ALA A N 1
ATOM 523 C CA . ALA A 1 73 ? 3.425 4.655 9.543 1.00 94.38 73 ALA A CA 1
ATOM 524 C C . ALA A 1 73 ? 2.933 5.872 10.345 1.00 94.38 73 ALA A C 1
ATOM 526 O O . ALA A 1 73 ? 2.227 6.707 9.792 1.00 94.38 73 ALA A O 1
ATOM 527 N N . LEU A 1 74 ? 3.366 6.040 11.603 1.00 96.50 74 LEU A N 1
ATOM 528 C CA . LEU A 1 74 ? 3.055 7.226 12.409 1.00 96.50 74 LEU A CA 1
ATOM 529 C C . LEU A 1 74 ? 3.651 8.509 11.812 1.00 96.50 74 LEU A C 1
ATOM 531 O O . LEU A 1 74 ? 2.998 9.553 11.812 1.00 96.50 74 LEU A O 1
ATOM 535 N N . GLU A 1 75 ? 4.880 8.447 11.301 1.00 95.38 75 GLU A N 1
ATOM 536 C CA . GLU A 1 75 ? 5.508 9.571 10.599 1.00 95.38 75 GLU A CA 1
ATOM 537 C C . GLU A 1 75 ? 4.694 9.981 9.366 1.00 95.38 75 GLU A C 1
ATOM 539 O O . GLU A 1 75 ? 4.377 11.160 9.206 1.00 95.38 75 GLU A O 1
ATOM 544 N N . LEU A 1 76 ? 4.298 9.009 8.540 1.00 96.38 76 LEU A N 1
ATOM 545 C CA . LEU A 1 76 ? 3.493 9.254 7.339 1.00 96.38 76 LEU A CA 1
ATOM 546 C C . LEU A 1 76 ? 2.075 9.726 7.683 1.00 96.38 76 LEU A C 1
ATOM 548 O O . LEU A 1 76 ? 1.564 10.649 7.056 1.00 96.38 76 LEU A O 1
ATOM 552 N N . LEU A 1 77 ? 1.464 9.167 8.728 1.00 96.75 77 LEU A N 1
ATOM 553 C CA . LEU A 1 77 ? 0.157 9.583 9.230 1.00 96.75 77 LEU A CA 1
ATOM 554 C C . LEU A 1 77 ? 0.184 11.055 9.664 1.00 96.75 77 LEU A C 1
ATOM 556 O O . LEU A 1 77 ? -0.691 11.830 9.284 1.00 96.75 77 LEU A O 1
ATOM 560 N N . ARG A 1 78 ? 1.224 11.481 10.391 1.00 95.19 78 ARG A N 1
ATOM 561 C CA . ARG A 1 78 ? 1.427 12.889 10.782 1.00 95.19 78 ARG A CA 1
ATOM 562 C C . ARG A 1 78 ? 1.714 13.812 9.590 1.00 95.19 78 ARG A C 1
ATOM 564 O O . ARG A 1 78 ? 1.530 15.021 9.711 1.00 95.19 78 ARG A O 1
ATOM 571 N N . ALA A 1 79 ? 2.160 13.269 8.458 1.00 95.69 79 ALA A N 1
ATOM 572 C CA . ALA A 1 79 ? 2.397 14.030 7.234 1.00 95.69 79 ALA A CA 1
ATOM 573 C C . ALA A 1 79 ? 1.119 14.283 6.411 1.00 95.69 79 ALA A C 1
ATOM 575 O O . ALA A 1 79 ? 1.154 15.118 5.503 1.00 95.69 79 ALA A O 1
ATOM 576 N N . THR A 1 80 ? 0.007 13.611 6.730 1.00 96.56 80 THR A N 1
ATOM 577 C CA . THR A 1 80 ? -1.273 13.769 6.021 1.00 96.56 80 THR A CA 1
ATOM 578 C C . THR A 1 80 ? -1.799 15.209 6.091 1.00 96.56 80 THR A C 1
ATOM 580 O O . THR A 1 80 ? -1.716 15.844 7.149 1.00 96.56 80 THR A O 1
ATOM 583 N N . PRO A 1 81 ? -2.364 15.755 4.996 1.00 95.00 81 PRO A N 1
ATOM 584 C CA . PRO A 1 81 ? -3.002 17.072 5.003 1.00 95.00 81 PRO A CA 1
ATOM 585 C C . PRO A 1 81 ? -4.017 17.261 6.142 1.00 95.00 81 PRO A C 1
ATOM 587 O O . PRO A 1 81 ? -3.982 18.289 6.822 1.00 95.00 81 PRO A O 1
ATOM 590 N N . SER A 1 82 ? -4.848 16.250 6.413 1.00 92.50 82 SER A N 1
ATOM 591 C CA . SER A 1 82 ? -5.861 16.261 7.476 1.00 92.50 82 SER A CA 1
ATOM 592 C C . SER A 1 82 ? -5.278 16.497 8.866 1.00 92.50 82 SER A C 1
ATOM 594 O O . SER A 1 82 ? -5.891 17.187 9.679 1.00 92.50 82 SER A O 1
ATOM 596 N N . LEU A 1 83 ? -4.089 15.951 9.148 1.00 93.19 83 LEU A N 1
ATOM 597 C CA . LEU A 1 83 ? -3.423 16.096 10.447 1.00 93.19 83 LEU A CA 1
ATOM 598 C C . LEU A 1 83 ? -2.449 17.278 10.513 1.00 93.19 83 LEU A C 1
ATOM 600 O O . LEU A 1 83 ? -1.961 17.611 11.592 1.00 93.19 83 LEU A O 1
ATOM 604 N N . ARG A 1 84 ? -2.182 17.936 9.380 1.00 93.06 84 ARG A N 1
ATOM 605 C CA . ARG A 1 84 ? -1.383 19.170 9.306 1.00 93.06 84 ARG A CA 1
ATOM 606 C C . ARG A 1 84 ? -2.231 20.443 9.280 1.00 93.06 84 ARG A C 1
ATOM 608 O O . ARG A 1 84 ? -1.673 21.536 9.371 1.00 93.06 84 ARG A O 1
ATOM 615 N N . SER A 1 85 ? -3.549 20.309 9.145 1.00 88.50 85 SER A N 1
ATOM 616 C CA . SER A 1 85 ? -4.502 21.418 9.215 1.00 88.50 85 SER A CA 1
ATOM 617 C C . SER A 1 85 ? -4.470 22.106 10.594 1.00 88.50 85 SER A C 1
ATOM 619 O O . SER A 1 85 ? -4.280 21.423 11.601 1.00 88.50 85 SER A O 1
ATOM 621 N N . PRO A 1 86 ? -4.699 23.432 10.689 1.00 85.75 86 PRO A N 1
ATOM 622 C CA . PRO A 1 86 ? -4.827 24.129 11.975 1.00 85.75 86 PRO A CA 1
ATOM 623 C C . PRO A 1 86 ? -5.900 23.538 12.902 1.00 85.75 86 PRO A C 1
ATOM 625 O O . PRO A 1 86 ? -5.737 23.569 14.119 1.00 85.75 86 PRO A O 1
ATOM 628 N N . ASP A 1 87 ? -6.959 22.970 12.319 1.00 84.38 87 ASP A N 1
ATOM 629 C CA . ASP A 1 87 ? -8.086 22.362 13.037 1.00 84.38 87 ASP A CA 1
ATOM 630 C C . ASP A 1 87 ? -7.934 20.838 13.196 1.00 84.38 87 ASP A C 1
ATOM 632 O O . ASP A 1 87 ? -8.898 20.134 13.509 1.00 84.38 87 ASP A O 1
ATOM 636 N N . ALA A 1 88 ? -6.733 20.305 12.944 1.00 87.50 88 ALA A N 1
ATOM 637 C CA . ALA A 1 88 ? -6.464 18.878 13.019 1.00 87.50 88 ALA A CA 1
ATOM 638 C C . ALA A 1 88 ? -6.752 18.314 14.422 1.00 87.50 88 ALA A C 1
ATOM 640 O O . ALA A 1 88 ? -6.406 18.936 15.437 1.00 87.50 88 ALA A O 1
ATOM 641 N N . PRO A 1 89 ? -7.329 17.102 14.509 1.00 89.06 89 PRO A N 1
ATOM 642 C CA . PRO A 1 89 ? -7.479 16.431 15.784 1.00 89.06 89 PRO A CA 1
ATOM 643 C C . PRO A 1 89 ? -6.109 16.106 16.386 1.00 89.06 89 PRO A C 1
ATOM 645 O O . PRO A 1 89 ? -5.140 15.814 15.682 1.00 89.06 89 PRO A O 1
ATOM 648 N N . SER A 1 90 ? -6.027 16.088 17.716 1.00 91.06 90 SER A N 1
ATOM 649 C CA . SER A 1 90 ? -4.832 15.563 18.374 1.00 91.06 90 SER A CA 1
ATOM 650 C C . SER A 1 90 ? -4.806 14.040 18.245 1.00 91.06 90 SER A C 1
ATOM 652 O O . SER A 1 90 ? -5.826 13.394 18.464 1.00 91.06 90 SER A O 1
ATOM 654 N N . VAL A 1 91 ? -3.660 13.451 17.913 1.00 94.25 91 VAL A N 1
ATOM 655 C CA . VAL A 1 91 ? -3.549 11.995 17.739 1.00 94.25 91 VAL A CA 1
ATOM 656 C C . VAL A 1 91 ? -3.135 11.339 19.053 1.00 94.25 91 VAL A C 1
ATOM 658 O O . VAL A 1 91 ? -2.149 11.750 19.671 1.00 94.25 91 VAL A O 1
ATOM 661 N N . ARG A 1 92 ? -3.871 10.307 19.465 1.00 95.88 92 ARG A N 1
ATOM 662 C CA . ARG A 1 92 ? -3.443 9.345 20.483 1.00 95.88 92 ARG A CA 1
ATOM 663 C C . ARG A 1 92 ? -3.172 8.030 19.771 1.00 95.88 92 ARG A C 1
ATOM 665 O O . ARG A 1 92 ? -4.049 7.497 19.105 1.00 95.88 92 ARG A O 1
ATOM 672 N N . TYR A 1 93 ? -1.951 7.537 19.885 1.00 97.56 93 TYR A N 1
ATOM 673 C CA . TYR A 1 93 ? -1.453 6.446 19.063 1.00 97.56 93 TYR A CA 1
ATOM 674 C C . TYR A 1 93 ? -0.943 5.301 19.933 1.00 97.56 93 TYR A C 1
ATOM 676 O O . TYR A 1 93 ? -0.166 5.511 20.871 1.00 97.56 93 TYR A O 1
ATOM 684 N N . LEU A 1 94 ? -1.370 4.091 19.597 1.00 97.56 94 LEU A N 1
ATOM 685 C CA . LEU A 1 94 ? -0.857 2.841 20.131 1.00 97.56 94 LEU A CA 1
ATOM 686 C C . LEU A 1 94 ? -0.322 2.005 18.967 1.00 97.56 94 LEU A C 1
ATOM 688 O O . LEU A 1 94 ? -1.098 1.552 18.138 1.00 97.56 94 LEU A O 1
ATOM 692 N N . GLY A 1 95 ? 0.990 1.802 18.906 1.00 97.44 95 GLY A N 1
ATOM 693 C CA . GLY A 1 95 ? 1.607 0.856 17.978 1.00 97.44 95 GLY A CA 1
ATOM 694 C C . GLY A 1 95 ? 1.810 -0.500 18.647 1.00 97.44 95 GLY A C 1
ATOM 695 O O . GLY A 1 95 ? 2.275 -0.545 19.790 1.00 97.44 95 GLY A O 1
ATOM 696 N N . ILE A 1 96 ? 1.477 -1.587 17.954 1.00 96.38 96 ILE A N 1
ATOM 697 C CA . ILE A 1 96 ? 1.776 -2.950 18.398 1.00 96.38 96 ILE A CA 1
ATOM 698 C C . ILE A 1 96 ? 2.634 -3.699 17.384 1.00 96.38 96 ILE A C 1
ATOM 700 O O . ILE A 1 96 ? 2.440 -3.559 16.177 1.00 96.38 96 ILE A O 1
ATOM 704 N N . ASP A 1 97 ? 3.575 -4.499 17.877 1.00 96.19 97 ASP A N 1
ATOM 705 C CA . ASP A 1 97 ? 4.442 -5.351 17.058 1.00 96.19 97 ASP A CA 1
ATOM 706 C C . ASP A 1 97 ? 4.938 -6.562 17.869 1.00 96.19 97 ASP A C 1
ATOM 708 O O . ASP A 1 97 ? 4.878 -6.561 19.101 1.00 96.19 97 ASP A O 1
ATOM 712 N N . LEU A 1 98 ? 5.446 -7.587 17.185 1.00 94.06 98 LEU A N 1
ATOM 713 C CA . LEU A 1 98 ? 6.071 -8.751 17.815 1.00 94.06 98 LEU A CA 1
ATOM 714 C C . LEU A 1 98 ? 7.538 -8.490 18.176 1.00 94.06 98 LEU A C 1
ATOM 716 O O . LEU A 1 98 ? 8.035 -9.082 19.138 1.00 94.06 98 LEU A O 1
ATOM 720 N N . ASP A 1 99 ? 8.224 -7.625 17.419 1.00 93.00 99 ASP A N 1
ATOM 721 C CA . ASP A 1 99 ? 9.662 -7.382 17.545 1.00 93.00 99 ASP A CA 1
ATOM 722 C C . ASP A 1 99 ? 9.968 -6.295 18.603 1.00 93.00 99 ASP A C 1
ATOM 724 O O . ASP A 1 99 ? 9.746 -5.100 18.365 1.00 93.00 99 ASP A O 1
ATOM 728 N N . PRO A 1 100 ? 10.522 -6.663 19.777 1.00 94.56 100 PRO A N 1
ATOM 729 C CA . PRO A 1 100 ? 10.827 -5.702 20.832 1.00 94.56 100 PRO A CA 1
ATOM 730 C C . PRO A 1 100 ? 11.950 -4.723 20.455 1.00 94.56 100 PRO A C 1
ATOM 732 O O . PRO A 1 100 ? 11.999 -3.621 21.009 1.00 94.56 100 PRO A O 1
ATOM 735 N N . GLU A 1 101 ? 12.845 -5.075 19.527 1.00 92.50 101 GLU A N 1
ATOM 736 C CA . GLU A 1 101 ? 13.903 -4.171 19.071 1.00 92.50 101 GLU A CA 1
ATOM 737 C C . GLU A 1 101 ? 13.321 -3.046 18.212 1.00 92.50 101 GLU A C 1
ATOM 739 O O . GLU A 1 101 ? 13.638 -1.873 18.433 1.00 92.50 101 GLU A O 1
ATOM 744 N N . LEU A 1 102 ? 12.425 -3.380 17.275 1.00 92.44 102 LEU A N 1
ATOM 745 C CA . LEU A 1 102 ? 11.717 -2.386 16.461 1.00 92.44 102 LEU A CA 1
ATOM 746 C C . LEU A 1 102 ? 10.867 -1.452 17.325 1.00 92.44 102 LEU A C 1
ATOM 748 O O . LEU A 1 102 ? 10.904 -0.234 17.130 1.00 92.44 102 LEU A O 1
ATOM 752 N N . LEU A 1 103 ? 10.174 -2.000 18.326 1.00 95.88 103 LEU A N 1
ATOM 753 C CA . LEU A 1 103 ? 9.416 -1.206 19.294 1.00 95.88 103 LEU A CA 1
ATOM 754 C C . LEU A 1 103 ? 10.319 -0.282 20.116 1.00 95.88 103 LEU A C 1
ATOM 756 O O . LEU A 1 103 ? 9.943 0.861 20.376 1.00 95.88 103 LEU A O 1
ATOM 760 N N . GLY A 1 104 ? 11.522 -0.732 20.488 1.00 96.25 104 GLY A N 1
ATOM 761 C CA . GLY A 1 104 ? 12.522 0.104 21.153 1.00 96.25 104 GLY A CA 1
ATOM 762 C C . GLY A 1 104 ? 12.922 1.315 20.306 1.00 96.25 104 GLY A C 1
ATOM 763 O O . GLY A 1 104 ? 12.939 2.442 20.807 1.00 96.25 104 GLY A O 1
ATOM 764 N N . VAL A 1 105 ? 13.162 1.104 19.007 1.00 94.50 105 VAL A N 1
ATOM 765 C CA . VAL A 1 105 ? 13.444 2.186 18.048 1.00 94.50 105 VAL A CA 1
ATOM 766 C C . VAL A 1 105 ? 12.249 3.137 17.924 1.00 94.50 105 VAL A C 1
ATOM 768 O O . VAL A 1 105 ? 12.421 4.356 17.990 1.00 94.50 105 VAL A O 1
ATOM 771 N N . ALA A 1 106 ? 11.034 2.602 17.783 1.00 96.19 106 ALA A N 1
ATOM 772 C CA . ALA A 1 106 ? 9.822 3.404 17.644 1.00 96.19 106 ALA A CA 1
ATOM 773 C C . ALA A 1 106 ? 9.554 4.264 18.891 1.00 96.19 106 ALA A C 1
ATOM 775 O O . ALA A 1 106 ? 9.306 5.467 18.781 1.00 96.19 106 ALA A O 1
ATOM 776 N N . ALA A 1 107 ? 9.683 3.675 20.083 1.00 97.19 107 ALA A N 1
ATOM 777 C CA . ALA A 1 107 ? 9.507 4.362 21.357 1.00 97.19 107 ALA A CA 1
ATOM 778 C C . ALA A 1 107 ? 10.555 5.458 21.571 1.00 97.19 107 ALA A C 1
ATOM 780 O O . ALA A 1 107 ? 10.205 6.553 22.007 1.00 97.19 107 ALA A O 1
ATOM 781 N N . GLN A 1 108 ? 11.819 5.211 21.213 1.00 96.75 108 GLN A N 1
ATOM 782 C CA . GLN A 1 108 ? 12.863 6.235 21.278 1.00 96.75 108 GLN A CA 1
ATOM 783 C C . GLN A 1 108 ? 12.583 7.404 20.322 1.00 96.75 108 GLN A C 1
ATOM 785 O O . GLN A 1 108 ? 12.855 8.555 20.660 1.00 96.75 108 GLN A O 1
ATOM 790 N N . ARG A 1 109 ? 12.054 7.115 19.127 1.00 95.38 109 ARG A N 1
ATOM 791 C CA . ARG A 1 109 ? 11.822 8.115 18.078 1.00 95.38 109 ARG A CA 1
ATOM 792 C C . ARG A 1 109 ? 10.544 8.931 18.288 1.00 95.38 109 ARG A C 1
ATOM 794 O O . ARG A 1 109 ? 10.527 10.114 17.954 1.00 95.38 109 ARG A O 1
ATOM 801 N N . PHE A 1 110 ? 9.483 8.313 18.803 1.00 96.81 110 PHE A N 1
ATOM 802 C CA . PHE A 1 110 ? 8.138 8.901 18.814 1.00 96.81 110 PHE A CA 1
ATOM 803 C C . PHE A 1 110 ? 7.407 8.840 20.158 1.00 96.81 110 PHE A C 1
ATOM 805 O O . PHE A 1 110 ? 6.322 9.408 20.260 1.00 96.81 110 PHE A O 1
ATOM 812 N N . GLY A 1 111 ? 7.946 8.145 21.162 1.00 95.88 111 GLY A N 1
ATOM 813 C CA . GLY A 1 111 ? 7.275 7.935 22.442 1.00 95.88 111 GLY A CA 1
ATOM 814 C C . GLY A 1 111 ? 7.037 9.237 23.205 1.00 95.88 111 GLY A C 1
ATOM 815 O O . GLY A 1 111 ? 7.949 10.035 23.410 1.00 95.88 111 GLY A O 1
ATOM 816 N N . ASP A 1 112 ? 5.800 9.434 23.655 1.00 96.25 112 ASP A N 1
ATOM 817 C CA . ASP A 1 112 ? 5.392 10.569 24.480 1.00 96.25 112 ASP A CA 1
ATOM 818 C C . ASP A 1 112 ? 4.118 10.231 25.284 1.00 96.25 112 ASP A C 1
ATOM 820 O O . ASP A 1 112 ? 3.694 9.078 25.368 1.00 96.25 112 ASP A O 1
ATOM 824 N N . ALA A 1 113 ? 3.482 11.230 25.905 1.00 95.56 113 ALA A N 1
ATOM 825 C CA . ALA A 1 113 ? 2.272 11.024 26.706 1.00 95.56 113 ALA A CA 1
ATOM 826 C C . ALA A 1 113 ? 1.052 10.521 25.900 1.00 95.56 113 ALA A C 1
ATOM 828 O O . ALA A 1 113 ? 0.104 10.003 26.492 1.00 95.56 113 ALA A O 1
ATOM 829 N N . LYS A 1 114 ? 1.046 10.693 24.573 1.00 95.69 114 LYS A N 1
ATOM 830 C CA . LYS A 1 114 ? -0.049 10.308 23.670 1.00 95.69 114 LYS A CA 1
ATOM 831 C C . LYS A 1 114 ? 0.327 9.164 22.726 1.00 95.69 114 LYS A C 1
ATOM 833 O O . LYS A 1 114 ? -0.571 8.607 22.102 1.00 95.69 114 LYS A O 1
ATOM 838 N N . THR A 1 115 ? 1.604 8.806 22.646 1.00 97.75 115 THR A N 1
ATOM 839 C CA . THR A 1 115 ? 2.158 7.822 21.714 1.00 97.75 115 THR A CA 1
ATOM 840 C C . THR A 1 115 ? 2.825 6.700 22.495 1.00 97.75 115 THR A C 1
ATOM 842 O O . THR A 1 115 ? 3.833 6.914 23.170 1.00 97.75 115 THR A O 1
ATOM 845 N N . ARG A 1 116 ? 2.262 5.494 22.412 1.00 97.44 116 ARG A N 1
ATOM 846 C CA . ARG A 1 116 ? 2.753 4.305 23.116 1.00 97.44 116 ARG A CA 1
ATOM 847 C C . ARG A 1 116 ? 3.003 3.161 22.146 1.00 97.44 116 ARG A C 1
ATOM 849 O O . ARG A 1 116 ? 2.355 3.065 21.111 1.00 97.44 116 ARG A O 1
ATOM 856 N N . PHE A 1 117 ? 3.924 2.290 22.532 1.00 97.25 117 PHE A N 1
ATOM 857 C CA . PHE A 1 117 ? 4.310 1.101 21.786 1.00 97.25 117 PHE A CA 1
ATOM 858 C C . PHE A 1 117 ? 4.241 -0.100 22.725 1.00 97.25 117 PHE A C 1
ATOM 860 O O . PHE A 1 117 ? 4.689 -0.005 23.870 1.00 97.25 117 PHE A O 1
ATOM 867 N N . LEU A 1 118 ? 3.639 -1.194 22.269 1.00 95.69 118 LEU A N 1
ATOM 868 C CA . LEU A 1 118 ? 3.410 -2.392 23.069 1.00 95.69 118 LEU A CA 1
ATOM 869 C C . LEU A 1 118 ? 3.782 -3.635 22.266 1.00 95.69 118 LEU A C 1
ATOM 871 O O . LEU A 1 118 ? 3.379 -3.782 21.118 1.00 95.69 118 LEU A O 1
ATOM 875 N N . GLN A 1 119 ? 4.511 -4.551 22.897 1.00 96.25 119 GLN A N 1
ATOM 876 C CA . GLN A 1 119 ? 4.733 -5.865 22.315 1.00 96.25 119 GLN A CA 1
ATOM 877 C C . GLN A 1 119 ? 3.456 -6.698 22.442 1.00 96.25 119 GLN A C 1
ATOM 879 O O . GLN A 1 119 ? 2.975 -6.901 23.559 1.00 96.25 119 GLN A O 1
ATOM 884 N N . ALA A 1 120 ? 2.905 -7.149 21.319 1.00 93.88 120 ALA A N 1
ATOM 885 C CA . ALA A 1 120 ? 1.704 -7.977 21.293 1.00 93.88 120 ALA A CA 1
ATOM 886 C C . ALA A 1 120 ? 1.652 -8.839 20.027 1.00 93.88 120 ALA A C 1
ATOM 888 O O . ALA A 1 120 ? 2.045 -8.391 18.949 1.00 93.88 120 ALA A O 1
ATOM 889 N N . ASP A 1 121 ? 1.119 -10.052 20.169 1.00 93.62 121 ASP A N 1
ATOM 890 C CA . ASP A 1 121 ? 0.702 -10.881 19.043 1.00 93.62 121 ASP A CA 1
ATOM 891 C C . ASP A 1 121 ? -0.755 -10.562 18.708 1.00 93.62 121 ASP A C 1
ATOM 893 O O . ASP A 1 121 ? -1.623 -10.555 19.578 1.00 93.62 121 ASP A O 1
ATOM 897 N N . ILE A 1 122 ? -1.038 -10.279 17.440 1.00 92.12 122 ILE A N 1
ATOM 898 C CA . ILE A 1 122 ? -2.394 -9.938 17.006 1.00 92.12 122 ILE A CA 1
ATOM 899 C C . ILE A 1 122 ? -3.335 -11.144 17.025 1.00 92.12 122 ILE A C 1
ATOM 901 O O . ILE A 1 122 ? -4.548 -10.955 17.102 1.00 92.12 122 ILE A O 1
ATOM 905 N N . THR A 1 123 ? -2.794 -12.366 16.991 1.00 91.62 123 THR A N 1
ATOM 906 C CA . THR A 1 123 ? -3.569 -13.611 17.092 1.00 91.62 123 THR A CA 1
ATOM 907 C C . THR A 1 123 ? -4.088 -13.866 18.508 1.00 91.62 123 THR A C 1
ATOM 909 O O . THR A 1 123 ? -5.153 -14.460 18.663 1.00 91.62 123 THR A O 1
ATOM 912 N N . ASP A 1 124 ? -3.429 -13.312 19.532 1.00 90.19 124 ASP A N 1
ATOM 913 C CA . ASP A 1 124 ? -3.909 -13.329 20.922 1.00 90.19 124 ASP A CA 1
ATOM 914 C C . ASP A 1 124 ? -5.056 -12.326 21.164 1.00 90.19 124 ASP A C 1
ATOM 916 O O . ASP A 1 124 ? -5.654 -12.277 22.244 1.00 90.19 124 ASP A O 1
ATOM 920 N N . GLY A 1 125 ? -5.387 -11.532 20.143 1.00 79.81 125 GLY A N 1
ATOM 921 C CA . GLY A 1 125 ? -6.404 -10.496 20.172 1.00 79.81 125 GLY A CA 1
ATOM 922 C C . GLY A 1 125 ? -5.814 -9.089 20.218 1.00 79.81 125 GLY A C 1
ATOM 923 O O . GLY A 1 125 ? -4.694 -8.838 20.654 1.00 79.81 125 GLY A O 1
ATOM 924 N N . ILE A 1 126 ? -6.611 -8.132 19.759 1.00 81.44 126 ILE A N 1
ATOM 925 C CA . ILE A 1 126 ? -6.286 -6.706 19.832 1.00 81.44 126 ILE A CA 1
ATOM 926 C C . ILE A 1 126 ? -6.816 -6.092 21.138 1.00 81.44 126 ILE A C 1
ATOM 928 O O . ILE A 1 126 ? -7.774 -6.614 21.716 1.00 81.44 126 ILE A O 1
ATOM 932 N N . PRO A 1 127 ? -6.254 -4.959 21.603 1.00 79.44 127 PRO A N 1
ATOM 933 C CA . PRO A 1 127 ? -6.800 -4.228 22.739 1.00 79.44 127 PRO A CA 1
ATOM 934 C C . PRO A 1 127 ? -8.309 -3.980 22.602 1.00 79.44 127 PRO A C 1
ATOM 936 O O . PRO A 1 127 ? -8.776 -3.444 21.599 1.00 79.44 127 PRO A O 1
ATOM 939 N N . ASP A 1 128 ? -9.057 -4.340 23.647 1.00 74.88 128 ASP A N 1
ATOM 940 C CA . ASP A 1 128 ? -10.527 -4.317 23.673 1.00 74.88 128 ASP A CA 1
ATOM 941 C C . ASP A 1 128 ? -11.136 -2.915 23.499 1.00 74.88 128 ASP A C 1
ATOM 943 O O . ASP A 1 128 ? -12.294 -2.765 23.090 1.00 74.88 128 ASP A O 1
ATOM 947 N N . ALA A 1 129 ? -10.360 -1.886 23.850 1.00 84.06 129 ALA A N 1
ATOM 948 C CA . ALA A 1 129 ? -10.770 -0.499 23.728 1.00 84.06 129 ALA A CA 1
ATOM 949 C C . ALA A 1 129 ? -11.008 -0.154 22.246 1.00 84.06 129 ALA A C 1
ATOM 951 O O . ALA A 1 129 ? -10.132 -0.401 21.412 1.00 84.06 129 ALA A O 1
ATOM 952 N N . PRO A 1 130 ? -12.174 0.413 21.897 1.00 87.44 130 PRO A N 1
ATOM 953 C CA . PRO A 1 130 ? -12.434 0.823 20.530 1.00 87.44 130 PRO A CA 1
ATOM 954 C C . PRO A 1 130 ? -11.530 1.997 20.135 1.00 87.44 130 PRO A C 1
ATOM 956 O O . PRO A 1 130 ? -11.274 2.888 20.945 1.00 87.44 130 PRO A O 1
ATOM 959 N N . HIS A 1 131 ? -11.068 1.984 18.888 1.00 93.38 131 HIS A N 1
ATOM 960 C CA . HIS A 1 131 ? -10.277 3.053 18.281 1.00 93.38 131 HIS A CA 1
ATOM 961 C C . HIS A 1 131 ? -11.037 3.663 17.096 1.00 93.38 131 HIS A C 1
ATOM 963 O O . HIS A 1 131 ? -11.910 3.032 16.492 1.00 93.38 131 HIS A O 1
ATOM 969 N N . ASP A 1 132 ? -10.689 4.900 16.760 1.00 93.94 132 ASP A N 1
ATOM 970 C CA . ASP A 1 132 ? -11.225 5.614 15.601 1.00 93.94 132 ASP A CA 1
ATOM 971 C C . ASP A 1 132 ? -10.656 5.068 14.287 1.00 93.94 132 ASP A C 1
ATOM 973 O O . ASP A 1 132 ? -11.359 4.998 13.273 1.00 93.94 132 ASP A O 1
ATOM 977 N N . LEU A 1 133 ? -9.380 4.677 14.322 1.00 95.62 133 LEU A N 1
ATOM 978 C CA . LEU A 1 133 ? -8.640 4.116 13.202 1.00 95.62 133 LEU A CA 1
ATOM 979 C C . LEU A 1 133 ? -7.820 2.905 13.660 1.00 95.62 133 LEU A C 1
ATOM 981 O O . LEU A 1 133 ? -6.924 3.022 14.495 1.00 95.62 133 LEU A O 1
ATOM 985 N N . TYR A 1 134 ? -8.097 1.756 13.057 1.00 96.69 134 TYR A N 1
ATOM 986 C CA . TYR A 1 134 ? -7.246 0.575 13.098 1.00 96.69 134 TYR A CA 1
ATOM 987 C C . TYR A 1 134 ? -6.389 0.593 11.839 1.00 96.69 134 TYR A C 1
ATOM 989 O O . TYR A 1 134 ? -6.894 0.401 10.737 1.00 96.69 134 TYR A O 1
ATOM 997 N N . LEU A 1 135 ? -5.112 0.895 12.000 1.00 96.25 135 LEU A N 1
ATOM 998 C CA . LEU A 1 135 ? -4.143 1.041 10.933 1.00 96.25 135 LEU A CA 1
ATOM 999 C C . LEU A 1 135 ? -3.293 -0.221 10.804 1.00 96.25 135 LEU A C 1
ATOM 1001 O O . LEU A 1 135 ? -2.984 -0.888 11.787 1.00 96.25 135 LEU A O 1
ATOM 1005 N N . SER A 1 136 ? -2.893 -0.524 9.578 1.00 95.00 136 SER A N 1
ATOM 1006 C CA . SER A 1 136 ? -1.833 -1.470 9.291 1.00 95.00 136 SER A CA 1
ATOM 1007 C C . SER A 1 136 ? -1.172 -1.111 7.970 1.00 95.00 136 SER A C 1
ATOM 1009 O O . SER A 1 136 ? -1.851 -0.794 6.991 1.00 95.00 136 SER A O 1
ATOM 1011 N N . THR A 1 137 ? 0.158 -1.146 7.940 1.00 93.75 137 THR A N 1
ATOM 1012 C CA . THR A 1 137 ? 0.951 -0.908 6.728 1.00 93.75 137 THR A CA 1
ATOM 1013 C C . THR A 1 137 ? 2.139 -1.858 6.698 1.00 93.75 137 THR A C 1
ATOM 1015 O O . THR A 1 137 ? 2.654 -2.231 7.747 1.00 93.75 137 THR A O 1
ATOM 1018 N N . GLY A 1 138 ? 2.603 -2.237 5.507 1.00 90.50 138 GLY A N 1
ATOM 1019 C CA . GLY A 1 138 ? 3.750 -3.145 5.391 1.00 90.50 138 GLY A CA 1
ATOM 1020 C C . GLY A 1 138 ? 3.370 -4.614 5.563 1.00 90.50 138 GLY A C 1
ATOM 1021 O O . GLY A 1 138 ? 4.193 -5.415 5.987 1.00 90.50 138 GLY A O 1
ATOM 1022 N N . VAL A 1 139 ? 2.126 -4.947 5.213 1.00 94.00 139 VAL A N 1
ATOM 1023 C CA . VAL A 1 139 ? 1.581 -6.308 5.099 1.00 94.00 139 VAL A CA 1
ATOM 1024 C C . VAL A 1 139 ? 1.631 -7.234 6.337 1.00 94.00 139 VAL A C 1
ATOM 1026 O O . VAL A 1 139 ? 1.669 -8.454 6.150 1.00 94.00 139 VAL A O 1
ATOM 1029 N N . PRO A 1 140 ? 1.556 -6.760 7.600 1.00 94.25 140 PRO A N 1
ATOM 1030 C CA . PRO A 1 140 ? 1.654 -7.646 8.767 1.00 94.25 140 PRO A CA 1
ATOM 1031 C C . PRO A 1 140 ? 0.512 -8.674 8.819 1.00 94.25 140 PRO A C 1
ATOM 1033 O O . PRO A 1 140 ? 0.728 -9.821 9.203 1.00 94.25 140 PRO A O 1
ATOM 1036 N N . TYR A 1 141 ? -0.675 -8.336 8.308 1.00 96.94 141 TYR A N 1
ATOM 1037 C CA . TYR A 1 141 ? -1.793 -9.276 8.177 1.00 96.94 141 TYR A CA 1
ATOM 1038 C C . TYR A 1 141 ? -1.534 -10.430 7.201 1.00 96.94 141 TYR A C 1
ATOM 1040 O O . TYR A 1 141 ? -2.225 -11.444 7.250 1.00 96.94 141 TYR A O 1
ATOM 1048 N N . SER A 1 142 ? -0.524 -10.325 6.335 1.00 97.75 142 SER A N 1
ATOM 1049 C CA . SER A 1 142 ? -0.127 -11.442 5.471 1.00 97.75 142 SER A CA 1
ATOM 1050 C C . SER A 1 142 ? 0.624 -12.525 6.234 1.00 97.75 142 SER A C 1
ATOM 1052 O O . SER A 1 142 ? 0.674 -13.652 5.759 1.00 97.75 142 SER A O 1
ATOM 1054 N N . HIS A 1 143 ? 1.152 -12.258 7.430 1.00 96.19 143 HIS A N 1
ATOM 1055 C CA . HIS A 1 143 ? 1.710 -13.322 8.272 1.00 96.19 143 HIS A CA 1
ATOM 1056 C C . HIS A 1 143 ? 0.630 -14.307 8.739 1.00 96.19 143 HIS A C 1
ATOM 1058 O O . HIS A 1 143 ? 0.911 -15.496 8.910 1.00 96.19 143 HIS A O 1
ATOM 1064 N N . LEU A 1 144 ? -0.618 -13.844 8.833 1.00 97.31 144 LEU A N 1
ATOM 1065 C CA . LEU A 1 144 ? -1.760 -14.643 9.250 1.00 97.31 144 LEU A CA 1
ATOM 1066 C C . LEU A 1 144 ? -2.236 -15.593 8.151 1.00 97.31 144 LEU A C 1
ATOM 1068 O O . LEU A 1 144 ? -2.193 -15.294 6.952 1.00 97.31 144 LEU A O 1
ATOM 1072 N N . THR A 1 145 ? -2.743 -16.745 8.562 1.00 97.81 145 THR A N 1
ATOM 1073 C CA . THR A 1 145 ? -3.628 -17.576 7.746 1.00 97.81 145 THR A CA 1
ATOM 1074 C C . THR A 1 145 ? -4.946 -16.847 7.465 1.00 97.81 145 THR A C 1
ATOM 1076 O O . THR A 1 145 ? -5.263 -15.815 8.060 1.00 97.81 145 THR A O 1
ATOM 1079 N N . ARG A 1 146 ? -5.744 -17.390 6.540 1.00 97.44 146 ARG A N 1
ATOM 1080 C CA . ARG A 1 146 ? -7.069 -16.842 6.226 1.00 97.44 146 ARG A CA 1
ATOM 1081 C C . ARG A 1 146 ? -7.980 -16.812 7.459 1.00 97.44 146 ARG A C 1
ATOM 1083 O O . ARG A 1 146 ? -8.680 -15.824 7.667 1.00 97.44 146 ARG A O 1
ATOM 1090 N N . ASP A 1 147 ? -7.965 -17.883 8.249 1.00 97.56 147 ASP A N 1
ATOM 1091 C CA . ASP A 1 147 ? -8.833 -18.018 9.419 1.00 97.56 147 ASP A CA 1
ATOM 1092 C C . ASP A 1 147 ? -8.415 -17.053 10.528 1.00 97.56 147 ASP A C 1
ATOM 1094 O O . ASP A 1 147 ? -9.265 -16.331 11.043 1.00 97.56 147 ASP A O 1
ATOM 1098 N N . GLU A 1 148 ? -7.112 -16.941 10.800 1.00 97.81 148 GLU A N 1
ATOM 1099 C CA . GLU A 1 148 ? -6.572 -15.964 11.754 1.00 97.81 148 GLU A CA 1
ATOM 1100 C C . GLU A 1 148 ? -6.896 -14.523 11.329 1.00 97.81 148 GLU A C 1
ATOM 1102 O O . GLU A 1 148 ? -7.361 -13.734 12.148 1.00 97.81 148 GLU A O 1
ATOM 1107 N N . LEU A 1 149 ? -6.731 -14.164 10.046 1.00 97.94 149 LEU A N 1
ATOM 1108 C CA . LEU A 1 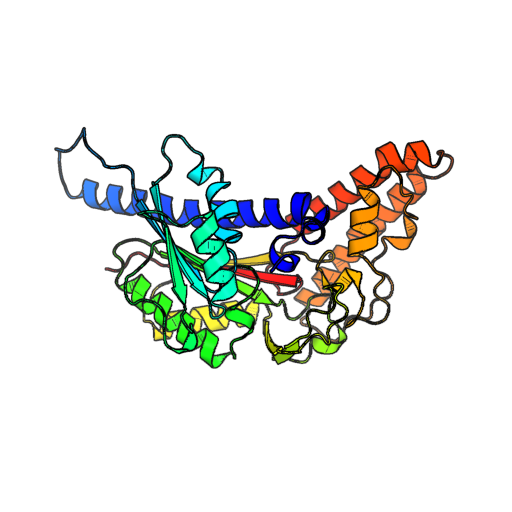149 ? -7.103 -12.826 9.567 1.00 97.94 149 LEU A CA 1
ATOM 1109 C C . LEU A 1 149 ? -8.594 -12.549 9.778 1.00 97.94 149 LEU A C 1
ATOM 1111 O O . LEU A 1 149 ? -8.967 -11.465 10.227 1.00 97.94 149 LEU A O 1
ATOM 1115 N N . ARG A 1 150 ? -9.454 -13.523 9.471 1.00 97.88 150 ARG A N 1
ATOM 1116 C CA . ARG A 1 150 ? -10.897 -13.399 9.684 1.00 97.88 150 ARG A CA 1
ATOM 1117 C C . ARG A 1 150 ? -11.228 -13.226 11.166 1.00 97.88 150 ARG A C 1
ATOM 1119 O O . ARG A 1 150 ? -12.065 -12.387 11.500 1.00 97.88 150 ARG A O 1
ATOM 1126 N N . GLU A 1 151 ? -10.585 -13.978 12.053 1.00 97.19 151 GLU A N 1
ATOM 1127 C CA . GLU A 1 151 ? -10.777 -13.875 13.503 1.00 97.19 151 GLU A CA 1
ATOM 1128 C C . GLU A 1 151 ? -10.338 -12.511 14.044 1.00 97.19 151 GLU A C 1
ATOM 1130 O O . GLU A 1 151 ? -11.114 -11.857 14.747 1.00 97.19 151 GLU A O 1
ATOM 1135 N N . VAL A 1 152 ? -9.159 -12.028 13.643 1.00 96.25 152 VAL A N 1
ATOM 1136 C CA . VAL A 1 152 ? -8.656 -10.705 14.041 1.00 96.25 152 VAL A CA 1
ATOM 1137 C C . VAL A 1 152 ? -9.560 -9.589 13.512 1.00 96.25 152 VAL A C 1
ATOM 1139 O O . VAL A 1 152 ? -9.979 -8.723 14.283 1.00 96.25 152 VAL A O 1
ATOM 1142 N N . ALA A 1 153 ? -9.947 -9.634 12.232 1.00 96.81 153 ALA A N 1
ATOM 1143 C CA . ALA A 1 153 ? -10.875 -8.665 11.648 1.00 96.81 153 ALA A CA 1
ATOM 1144 C C . ALA A 1 153 ? -12.238 -8.680 12.362 1.00 96.81 153 ALA A C 1
ATOM 1146 O O . ALA A 1 153 ? -12.799 -7.626 12.658 1.00 96.81 153 ALA A O 1
ATOM 1147 N N . THR A 1 154 ? -12.746 -9.863 12.721 1.00 96.38 154 THR A N 1
ATOM 1148 C CA . THR A 1 154 ? -13.980 -10.006 13.510 1.00 96.38 154 THR A CA 1
ATOM 1149 C C . THR A 1 154 ? -13.830 -9.356 14.889 1.00 96.38 154 THR A C 1
ATOM 1151 O O . THR A 1 154 ? -14.748 -8.681 15.355 1.00 96.38 154 THR A O 1
ATOM 1154 N N . GLY A 1 155 ? -12.682 -9.531 15.553 1.00 94.19 155 GLY A N 1
ATOM 1155 C CA . GLY A 1 155 ? -12.367 -8.884 16.829 1.00 94.19 155 GLY A CA 1
ATOM 1156 C C . GLY A 1 155 ? -12.398 -7.357 16.735 1.00 94.19 155 GLY A C 1
ATOM 115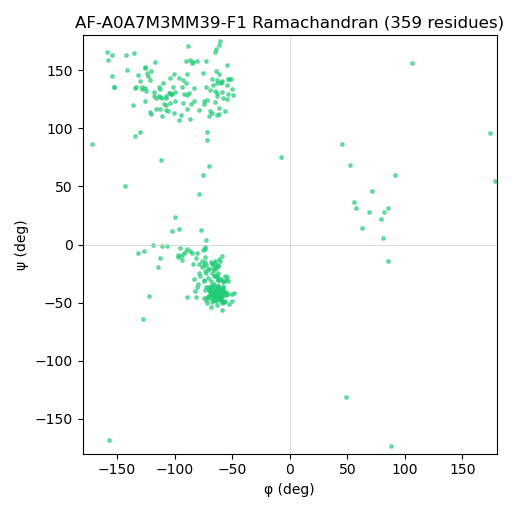7 O O . GLY A 1 155 ? -13.089 -6.707 17.524 1.00 94.19 155 GLY A O 1
ATOM 1158 N N . VAL A 1 156 ? -11.742 -6.793 15.715 1.00 94.19 156 VAL A N 1
ATOM 1159 C CA . VAL A 1 156 ? -11.778 -5.351 15.412 1.00 94.19 156 VAL A CA 1
ATOM 1160 C C . VAL A 1 156 ? -13.206 -4.868 15.189 1.00 94.19 156 VAL A C 1
ATOM 1162 O O . VAL A 1 156 ? -13.630 -3.897 15.809 1.00 94.19 156 VAL A O 1
ATOM 1165 N N . LEU A 1 157 ? -13.980 -5.561 14.356 1.00 94.81 157 LEU A N 1
ATOM 1166 C CA . LEU A 1 157 ? -15.344 -5.154 14.019 1.00 94.81 157 LEU A CA 1
ATOM 1167 C C . LEU A 1 157 ? -16.303 -5.271 15.214 1.00 94.81 157 LEU A C 1
ATOM 1169 O O . LEU A 1 157 ? -17.209 -4.451 15.368 1.00 94.81 157 LEU A O 1
ATOM 1173 N N . ARG A 1 158 ? -16.080 -6.223 16.130 1.00 93.50 158 ARG A N 1
ATOM 1174 C CA . ARG A 1 158 ? -16.802 -6.281 17.413 1.00 93.50 158 ARG A CA 1
ATOM 1175 C C . ARG A 1 158 ? -16.473 -5.090 18.307 1.00 93.50 158 ARG A C 1
ATOM 1177 O O . ARG A 1 158 ? -17.379 -4.561 18.952 1.00 93.50 158 ARG A O 1
ATOM 1184 N N . ALA A 1 159 ? -15.209 -4.669 18.358 1.00 91.25 159 ALA A N 1
ATOM 1185 C CA . ALA A 1 159 ? -14.815 -3.466 19.085 1.00 91.25 159 ALA A CA 1
ATOM 1186 C C . ALA A 1 159 ? -15.438 -2.212 18.447 1.00 91.25 159 ALA A C 1
ATOM 1188 O O . ALA A 1 159 ? -16.077 -1.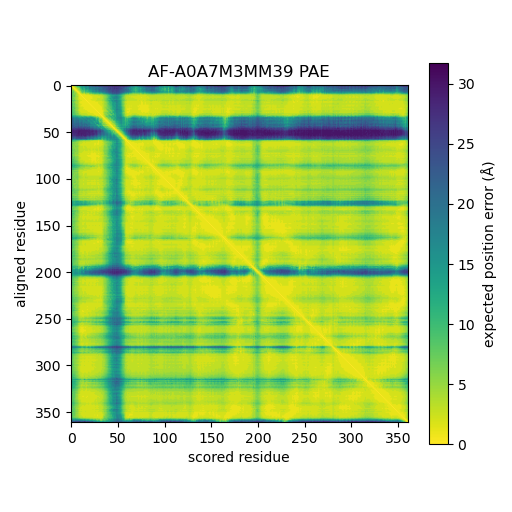436 19.157 1.00 91.25 159 ALA A O 1
ATOM 1189 N N . ALA A 1 160 ? -15.359 -2.086 17.120 1.00 90.69 160 ALA A N 1
ATOM 1190 C CA . ALA A 1 160 ? -15.949 -1.001 16.335 1.00 90.69 160 ALA A CA 1
ATOM 1191 C C . ALA A 1 160 ? -17.465 -0.876 16.540 1.00 90.69 160 ALA A C 1
ATOM 1193 O O . ALA A 1 160 ? -17.973 0.218 16.746 1.00 90.69 160 ALA A O 1
ATOM 1194 N N . ARG A 1 161 ? -18.202 -1.993 16.589 1.00 90.69 161 ARG A N 1
ATOM 1195 C CA . ARG A 1 161 ? -19.652 -1.980 16.852 1.00 90.69 161 ARG A CA 1
ATOM 1196 C C . ARG A 1 161 ? -20.020 -1.364 18.205 1.00 90.69 161 ARG A C 1
ATOM 1198 O O . ARG A 1 161 ? -21.113 -0.836 18.357 1.00 90.69 161 ARG A O 1
ATOM 1205 N N . ARG A 1 162 ? -19.143 -1.460 19.209 1.00 88.62 162 ARG A N 1
ATOM 1206 C CA . ARG A 1 162 ? -19.351 -0.836 20.531 1.00 88.62 162 ARG A CA 1
ATOM 1207 C C . ARG A 1 162 ? -18.988 0.650 20.531 1.00 88.62 162 ARG A C 1
ATOM 1209 O O . ARG A 1 162 ? -19.182 1.322 21.543 1.00 88.62 162 ARG A O 1
ATOM 1216 N N . HIS A 1 163 ? -18.408 1.147 19.444 1.00 87.06 163 HIS A N 1
ATOM 1217 C CA . HIS A 1 163 ? -17.958 2.516 19.331 1.00 87.06 163 HIS A CA 1
ATOM 1218 C C . HIS A 1 163 ? -19.111 3.408 18.837 1.00 87.06 163 HIS A C 1
ATOM 1220 O O . HIS A 1 163 ? -19.753 3.095 17.834 1.00 87.06 163 HIS A O 1
ATOM 1226 N N . PRO A 1 164 ? -19.382 4.546 19.503 1.00 82.44 164 PRO A N 1
ATOM 1227 C CA . PRO A 1 164 ? -20.505 5.423 19.156 1.00 82.44 164 PRO A CA 1
ATOM 1228 C C . PRO A 1 164 ? -20.275 6.226 17.866 1.00 82.44 164 PRO A C 1
ATOM 1230 O O . PRO A 1 164 ? -21.122 7.017 17.458 1.00 82.44 164 PRO A O 1
ATOM 1233 N N . ARG A 1 165 ? -19.101 6.082 17.244 1.00 84.56 165 ARG A N 1
ATOM 1234 C CA . ARG A 1 165 ? -18.717 6.754 16.002 1.00 84.56 165 ARG A CA 1
ATOM 1235 C C . ARG A 1 165 ? -18.267 5.699 14.994 1.00 84.56 165 ARG A C 1
ATOM 1237 O O . ARG A 1 165 ? -17.736 4.675 15.422 1.00 84.56 165 ARG A O 1
ATOM 1244 N N . PRO A 1 166 ? -18.420 5.954 13.687 1.00 88.62 166 PRO A N 1
ATOM 1245 C CA . PRO A 1 166 ? -17.815 5.125 12.655 1.00 88.62 166 PRO A CA 1
ATOM 1246 C C . PRO A 1 166 ? -16.332 4.903 12.930 1.00 88.62 166 PRO A C 1
ATOM 1248 O O . PRO A 1 166 ? -15.599 5.846 13.233 1.00 88.62 166 PRO A O 1
ATOM 1251 N N . THR A 1 167 ? -15.908 3.656 12.807 1.00 93.25 167 THR A N 1
ATOM 1252 C CA . THR A 1 167 ? -14.513 3.253 12.906 1.00 93.25 167 THR A CA 1
ATOM 1253 C C . THR A 1 167 ? -13.999 2.969 11.504 1.00 93.25 167 THR A C 1
ATOM 1255 O O . THR A 1 167 ? -14.715 2.423 10.659 1.00 93.25 167 THR A O 1
ATOM 1258 N N . VAL A 1 168 ? -12.740 3.322 11.262 1.00 96.12 168 VAL A N 1
ATOM 1259 C CA . VAL A 1 168 ? -12.037 2.966 10.033 1.00 96.12 168 VAL A CA 1
ATOM 1260 C C . VAL A 1 168 ? -11.058 1.840 10.330 1.00 96.12 168 VAL A C 1
ATOM 1262 O O . VAL A 1 168 ? -10.275 1.922 11.273 1.00 96.12 168 VAL A O 1
ATOM 1265 N N . LEU A 1 169 ? -11.091 0.789 9.521 1.00 96.69 169 LEU A N 1
ATOM 1266 C CA . LEU A 1 169 ? -10.126 -0.302 9.545 1.00 96.69 169 LEU A CA 1
ATOM 1267 C C . LEU A 1 169 ? -9.375 -0.323 8.215 1.00 96.69 169 LEU A C 1
ATOM 1269 O O . LEU A 1 169 ? -9.963 -0.546 7.161 1.00 96.69 169 LEU A O 1
ATOM 1273 N N . MET A 1 170 ? -8.071 -0.086 8.278 1.00 97.44 170 MET A N 1
ATOM 1274 C CA . MET A 1 170 ? -7.147 -0.177 7.160 1.00 97.44 170 MET A CA 1
ATOM 1275 C C . MET A 1 170 ? -6.294 -1.439 7.308 1.00 97.44 170 MET A C 1
ATOM 1277 O O . MET A 1 170 ? -5.510 -1.567 8.247 1.00 97.44 170 MET A O 1
ATOM 1281 N N . ILE A 1 171 ? -6.460 -2.373 6.377 1.00 97.19 171 ILE A N 1
ATOM 1282 C CA . ILE A 1 171 ? -5.733 -3.644 6.320 1.00 97.19 171 ILE A CA 1
ATOM 1283 C C . ILE A 1 171 ? -4.842 -3.622 5.089 1.00 97.19 171 ILE A C 1
ATOM 1285 O O . ILE A 1 171 ? -5.329 -3.392 3.989 1.00 97.19 171 ILE A O 1
ATOM 1289 N N . ASP A 1 172 ? -3.558 -3.911 5.261 1.00 97.44 172 ASP A N 1
ATOM 1290 C CA . ASP A 1 172 ? -2.602 -4.060 4.165 1.00 97.44 172 ASP A CA 1
ATOM 1291 C C . ASP A 1 172 ? -2.163 -5.529 4.096 1.00 97.44 172 ASP A C 1
ATOM 1293 O O . ASP A 1 172 ? -1.754 -6.109 5.106 1.00 97.44 172 ASP A O 1
ATOM 1297 N N . VAL A 1 173 ? -2.279 -6.151 2.922 1.00 98.50 173 VAL A N 1
ATOM 1298 C CA . VAL A 1 173 ? -1.872 -7.544 2.668 1.00 98.50 173 VAL A CA 1
ATOM 1299 C C . VAL A 1 173 ? -1.109 -7.664 1.350 1.00 98.50 173 VAL A C 1
ATOM 1301 O O . VAL A 1 173 ? -1.150 -6.755 0.534 1.00 98.50 173 VAL A O 1
ATOM 1304 N N . LEU A 1 174 ? -0.414 -8.775 1.114 1.00 98.38 174 LEU A N 1
ATOM 1305 C CA . LEU A 1 174 ? 0.242 -9.064 -0.161 1.00 98.38 174 LEU A CA 1
ATOM 1306 C C . LEU A 1 174 ? -0.797 -9.340 -1.259 1.00 98.38 174 LEU A C 1
ATOM 1308 O O . LEU A 1 174 ? -1.714 -10.151 -1.072 1.00 98.38 174 LEU A O 1
ATOM 1312 N N . GLY A 1 175 ? -0.628 -8.712 -2.425 1.00 98.31 175 GLY A N 1
ATOM 1313 C CA . GLY A 1 175 ? -1.489 -8.933 -3.589 1.00 98.31 175 GLY A CA 1
ATOM 1314 C C . GLY A 1 175 ? -1.210 -10.278 -4.267 1.00 98.31 175 GLY A C 1
ATOM 1315 O O . GLY A 1 175 ? -0.092 -10.567 -4.683 1.00 98.31 175 GLY A O 1
ATOM 1316 N N . ARG A 1 176 ? -2.215 -11.146 -4.414 1.00 97.75 176 ARG A N 1
ATOM 1317 C CA . ARG A 1 176 ? -2.006 -12.488 -4.997 1.00 97.75 176 ARG A CA 1
ATOM 1318 C C . ARG A 1 176 ? -1.395 -12.459 -6.393 1.00 97.75 176 ARG A C 1
ATOM 1320 O O . ARG A 1 176 ? -0.542 -13.286 -6.704 1.00 97.75 176 ARG A O 1
ATOM 1327 N N . TYR A 1 177 ? -1.848 -11.524 -7.207 1.00 98.00 177 TYR A N 1
ATOM 1328 C CA . TYR A 1 177 ? -1.553 -11.414 -8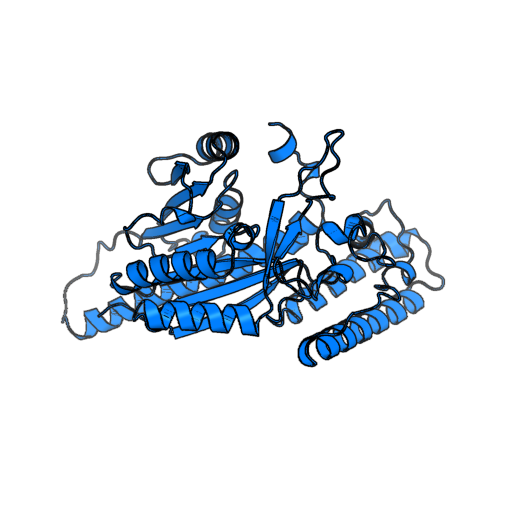.624 1.00 98.00 177 TYR A CA 1
ATOM 1329 C C . TYR A 1 177 ? -0.465 -10.376 -8.925 1.00 98.00 177 TYR A C 1
ATOM 1331 O O . TYR A 1 177 ? -0.426 -9.855 -10.036 1.00 98.00 177 TYR A O 1
ATOM 1339 N N . SER A 1 178 ? 0.412 -10.050 -7.964 1.00 97.00 178 SER A N 1
ATOM 1340 C CA . SER A 1 178 ? 1.562 -9.180 -8.242 1.00 97.00 178 SER A CA 1
ATOM 1341 C C . SER A 1 178 ? 2.460 -9.790 -9.314 1.00 97.00 178 SER A C 1
ATOM 1343 O O . SER A 1 178 ? 2.767 -10.989 -9.284 1.00 97.00 178 SER A O 1
ATOM 1345 N N . ILE A 1 179 ? 2.942 -8.950 -10.231 1.00 95.19 179 ILE A N 1
ATOM 1346 C CA . ILE A 1 179 ? 3.942 -9.341 -11.234 1.00 95.19 179 ILE A CA 1
ATOM 1347 C C . ILE A 1 179 ? 5.265 -9.781 -10.588 1.00 95.19 179 ILE A C 1
ATOM 1349 O O . ILE A 1 179 ? 6.065 -10.486 -11.199 1.00 95.19 179 ILE A O 1
ATOM 1353 N N . GLU A 1 180 ? 5.490 -9.415 -9.327 1.00 94.38 180 GLU A N 1
ATOM 1354 C CA . GLU A 1 180 ? 6.677 -9.779 -8.562 1.00 94.38 180 GLU A CA 1
ATOM 1355 C C . GLU A 1 180 ? 6.828 -11.281 -8.316 1.00 94.38 180 GLU A C 1
ATOM 1357 O O . GLU A 1 180 ? 7.958 -11.720 -8.121 1.00 94.38 180 GLU A O 1
ATOM 1362 N N . TRP A 1 181 ? 5.731 -12.050 -8.304 1.00 94.50 181 TRP A N 1
ATOM 1363 C CA . TRP A 1 181 ? 5.725 -13.480 -7.963 1.00 94.50 181 TRP A CA 1
ATOM 1364 C C . TRP A 1 181 ? 4.750 -14.308 -8.800 1.00 94.50 181 TRP A C 1
ATOM 1366 O O . TRP A 1 181 ? 3.983 -15.119 -8.279 1.00 94.50 181 TRP A O 1
ATOM 1376 N N . THR A 1 182 ? 4.817 -14.156 -10.119 1.00 94.00 182 THR A N 1
ATOM 1377 C CA . THR A 1 182 ? 4.006 -14.925 -11.084 1.00 94.00 182 THR A CA 1
ATOM 1378 C C . THR A 1 182 ? 4.033 -16.436 -10.820 1.00 94.00 182 THR A C 1
ATOM 1380 O O . THR A 1 182 ? 2.985 -17.074 -10.780 1.00 94.00 182 THR A O 1
ATOM 1383 N N . LEU A 1 183 ? 5.190 -17.020 -10.482 1.00 92.38 183 LEU A N 1
ATOM 1384 C CA . LEU A 1 183 ? 5.307 -18.451 -10.154 1.00 92.38 183 LEU A CA 1
ATOM 1385 C C . LEU A 1 183 ? 4.483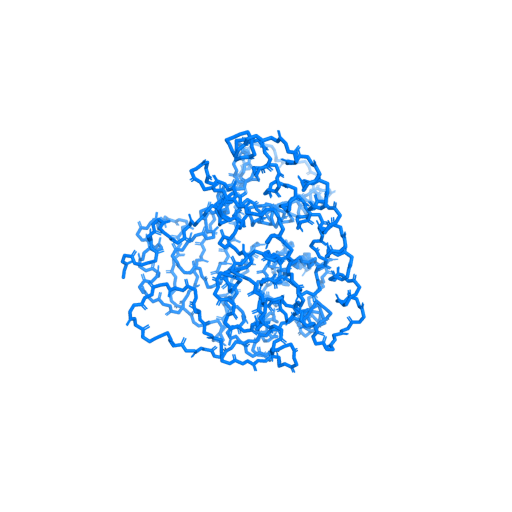 -18.896 -8.928 1.00 92.38 183 LEU A C 1
ATOM 1387 O O . LEU A 1 183 ? 4.353 -20.095 -8.666 1.00 92.38 183 LEU A O 1
ATOM 1391 N N . ARG A 1 184 ? 3.958 -17.952 -8.141 1.00 94.69 184 ARG A N 1
ATOM 1392 C CA . ARG A 1 184 ? 3.228 -18.191 -6.890 1.00 94.69 184 ARG A CA 1
ATOM 1393 C C . ARG A 1 184 ? 1.738 -17.862 -6.963 1.00 94.69 184 ARG A C 1
ATOM 1395 O O . ARG A 1 184 ? 1.055 -18.117 -5.979 1.00 94.69 184 ARG A O 1
ATOM 1402 N N . TRP A 1 185 ? 1.201 -17.380 -8.088 1.00 95.38 185 TRP A N 1
ATOM 1403 C CA . TRP A 1 185 ? -0.215 -16.967 -8.188 1.00 95.38 185 TRP A CA 1
ATOM 1404 C C . TRP A 1 185 ? -1.226 -18.063 -7.820 1.00 95.38 185 TRP A C 1
ATOM 1406 O O . TRP A 1 185 ? -2.287 -17.768 -7.274 1.00 95.38 185 TRP A O 1
ATOM 1416 N N . ALA A 1 186 ? -0.895 -19.333 -8.072 1.00 94.56 186 ALA A N 1
ATOM 1417 C CA . ALA A 1 186 ? -1.747 -20.470 -7.715 1.00 94.56 186 ALA A CA 1
ATOM 1418 C C . ALA A 1 186 ? -1.764 -20.784 -6.203 1.00 94.56 186 ALA A C 1
ATOM 1420 O O . ALA A 1 186 ? -2.561 -21.606 -5.755 1.00 94.56 186 ALA A O 1
ATOM 1421 N N . GLN A 1 187 ? -0.874 -20.175 -5.414 1.00 94.81 187 GLN A N 1
ATOM 1422 C CA . GLN A 1 187 ? -0.705 -20.444 -3.988 1.00 94.81 187 GLN A CA 1
ATOM 1423 C C . GLN A 1 187 ? -1.260 -19.283 -3.167 1.00 94.81 187 GLN A C 1
ATOM 1425 O O . GLN A 1 187 ? -0.855 -18.133 -3.315 1.00 94.81 187 GLN A O 1
ATOM 1430 N N . THR A 1 188 ? -2.158 -19.593 -2.237 1.00 95.56 188 THR A N 1
ATOM 1431 C CA . THR A 1 188 ? -2.741 -18.589 -1.338 1.00 95.56 188 THR A CA 1
ATOM 1432 C C . THR A 1 188 ? -1.863 -18.311 -0.123 1.00 95.56 188 THR A C 1
ATOM 1434 O O . THR A 1 188 ? -2.071 -17.306 0.548 1.00 95.56 188 THR A O 1
ATOM 1437 N N . ARG A 1 189 ? -0.899 -19.194 0.172 1.00 97.38 189 ARG A N 1
ATOM 1438 C CA . ARG A 1 189 ? 0.094 -19.058 1.241 1.00 97.38 189 ARG A CA 1
ATOM 1439 C C . ARG A 1 189 ? 1.366 -19.816 0.879 1.00 97.38 189 ARG A C 1
ATOM 1441 O O . ARG A 1 189 ? 1.278 -20.946 0.402 1.00 97.38 189 ARG A O 1
ATOM 1448 N N . TRP A 1 190 ? 2.521 -19.200 1.100 1.00 95.94 190 TRP A N 1
ATOM 1449 C CA . TRP A 1 190 ? 3.826 -19.774 0.768 1.00 95.94 190 TRP A CA 1
ATOM 1450 C C . TRP A 1 190 ? 4.947 -19.110 1.574 1.00 95.94 190 TRP A C 1
ATOM 1452 O O . TRP A 1 190 ? 4.744 -18.067 2.193 1.00 95.94 190 TRP A O 1
ATOM 1462 N N . ASP A 1 191 ? 6.125 -19.732 1.578 1.00 93.75 191 ASP A N 1
ATOM 1463 C CA . ASP A 1 191 ? 7.307 -19.243 2.290 1.00 93.75 191 ASP A CA 1
ATOM 1464 C C . ASP A 1 191 ? 7.894 -18.008 1.597 1.00 93.75 191 ASP A C 1
ATOM 1466 O O . ASP A 1 191 ? 8.648 -18.099 0.623 1.00 93.75 191 ASP A O 1
ATOM 1470 N N . TYR A 1 192 ? 7.522 -16.838 2.107 1.00 91.00 192 TYR A N 1
ATOM 1471 C CA . TYR A 1 192 ? 7.935 -15.544 1.598 1.00 91.00 192 TYR A CA 1
ATOM 1472 C C . TYR A 1 192 ? 9.303 -15.161 2.149 1.00 91.00 192 TYR A C 1
ATOM 1474 O O . TYR A 1 192 ? 9.523 -15.081 3.357 1.00 91.00 192 TYR A O 1
ATOM 1482 N N . ARG A 1 193 ? 10.239 -14.899 1.241 1.00 86.94 193 ARG A N 1
ATOM 1483 C CA . ARG A 1 193 ? 11.586 -14.415 1.551 1.00 86.94 193 ARG A CA 1
ATOM 1484 C C . ARG A 1 193 ? 11.737 -12.983 1.067 1.00 86.94 193 ARG A C 1
ATOM 1486 O O . ARG A 1 193 ? 11.587 -12.740 -0.129 1.00 86.94 193 ARG A O 1
ATOM 1493 N N . MET A 1 194 ? 12.136 -12.075 1.956 1.00 82.62 194 MET A N 1
ATOM 1494 C CA . MET A 1 194 ? 12.426 -10.662 1.656 1.00 82.62 194 MET A CA 1
ATOM 1495 C C . MET A 1 194 ? 13.776 -10.487 0.932 1.00 82.62 194 MET A C 1
ATOM 1497 O O . MET A 1 194 ? 14.680 -9.817 1.419 1.00 82.62 194 MET A O 1
ATOM 1501 N N . SER A 1 195 ? 13.920 -11.106 -0.246 1.00 71.94 195 SER A N 1
ATOM 1502 C CA . SER A 1 195 ? 15.157 -11.180 -1.050 1.00 71.94 195 SER A CA 1
ATOM 1503 C C . SER A 1 195 ? 15.771 -9.844 -1.477 1.00 71.94 195 SER A C 1
ATOM 1505 O O . SER A 1 195 ? 16.853 -9.844 -2.046 1.00 71.94 195 SER A O 1
ATOM 1507 N N . PHE A 1 196 ? 15.068 -8.732 -1.275 1.00 68.31 196 PHE A N 1
ATOM 1508 C CA . PHE A 1 196 ? 15.499 -7.385 -1.654 1.00 68.31 196 PHE A CA 1
ATOM 1509 C C . PHE A 1 196 ? 16.362 -6.695 -0.589 1.00 68.31 196 PHE A C 1
ATOM 1511 O O . PHE A 1 196 ? 16.832 -5.583 -0.815 1.00 68.31 196 PHE A O 1
ATOM 1518 N N . PHE A 1 197 ? 16.542 -7.298 0.588 1.00 64.94 197 PHE A N 1
ATOM 1519 C CA . PHE A 1 197 ? 17.537 -6.815 1.536 1.00 64.94 197 PHE A CA 1
ATOM 1520 C C . PHE A 1 197 ? 18.921 -7.295 1.098 1.00 64.94 197 PHE A C 1
ATOM 1522 O O . PHE A 1 197 ? 19.187 -8.493 1.072 1.00 64.94 197 PHE A O 1
ATOM 1529 N N . GLU A 1 198 ? 19.799 -6.353 0.754 1.00 54.97 198 GLU A N 1
ATOM 1530 C CA . GLU A 1 198 ? 21.222 -6.619 0.549 1.00 54.97 198 GLU A CA 1
ATOM 1531 C C . GLU A 1 198 ? 21.871 -6.876 1.915 1.00 54.97 198 GLU A C 1
ATOM 1533 O O . GLU A 1 198 ? 22.285 -5.951 2.615 1.00 54.97 198 GLU A O 1
ATOM 1538 N N . THR A 1 199 ? 21.889 -8.136 2.344 1.00 56.16 199 THR A N 1
ATOM 1539 C CA . THR A 1 199 ? 22.590 -8.569 3.556 1.00 56.16 199 THR A CA 1
ATOM 1540 C C . THR A 1 199 ? 23.431 -9.808 3.267 1.00 56.16 199 THR A C 1
ATOM 1542 O O . THR A 1 199 ? 23.021 -10.690 2.517 1.00 56.16 199 THR A O 1
ATOM 1545 N N . ASP A 1 200 ? 24.588 -9.915 3.926 1.00 49.03 200 ASP A N 1
ATOM 1546 C CA . ASP A 1 200 ? 25.430 -11.125 3.915 1.00 49.03 200 ASP A CA 1
ATOM 1547 C C . ASP A 1 200 ? 24.830 -12.279 4.756 1.00 49.03 200 ASP A C 1
ATOM 1549 O O . ASP A 1 200 ? 25.458 -13.321 4.939 1.00 49.03 200 ASP A O 1
ATOM 1553 N N . GLN A 1 201 ? 23.629 -12.097 5.317 1.00 53.16 201 GLN A N 1
ATOM 1554 C CA . GLN A 1 201 ? 22.947 -13.085 6.156 1.00 53.16 201 GLN A CA 1
ATOM 1555 C C . GLN A 1 201 ? 21.950 -13.904 5.333 1.00 53.16 201 GLN A C 1
ATOM 1557 O O . GLN A 1 201 ? 21.263 -13.361 4.469 1.00 53.16 201 GLN A O 1
ATOM 1562 N N . GLU A 1 202 ? 21.819 -15.200 5.642 1.00 55.12 202 GLU A N 1
ATOM 1563 C CA . GLU A 1 202 ? 20.734 -16.017 5.094 1.00 55.12 202 GLU A CA 1
ATOM 1564 C C . GLU A 1 202 ? 19.387 -15.380 5.443 1.00 55.12 202 GLU A C 1
ATOM 1566 O O . GLU A 1 202 ? 18.998 -15.277 6.606 1.00 55.12 202 GLU A O 1
ATOM 1571 N N . LEU A 1 203 ? 18.675 -14.933 4.411 1.00 63.75 203 LEU A N 1
ATOM 1572 C CA . LEU A 1 203 ? 17.334 -14.396 4.567 1.00 63.75 203 LEU A CA 1
ATOM 1573 C C . LEU A 1 203 ? 16.392 -15.537 4.943 1.00 63.75 203 LEU A C 1
ATOM 1575 O O . LEU A 1 203 ? 16.156 -16.440 4.133 1.00 63.75 203 LEU A O 1
ATOM 1579 N N . SER A 1 204 ? 15.841 -15.476 6.153 1.00 74.25 204 SER A N 1
ATOM 1580 C CA . SER A 1 204 ? 14.797 -16.398 6.581 1.00 74.25 204 SER A CA 1
ATOM 1581 C C . SER A 1 204 ? 13.546 -16.217 5.721 1.00 74.25 204 SER A C 1
ATOM 1583 O O . SER A 1 204 ? 13.183 -15.109 5.311 1.00 74.25 204 SER A O 1
ATOM 1585 N N . SER A 1 205 ? 12.900 -17.334 5.404 1.00 85.19 205 SER A N 1
ATOM 1586 C CA . SER A 1 205 ? 11.572 -17.338 4.808 1.00 85.19 205 SER A CA 1
ATOM 1587 C C . SER A 1 205 ? 10.515 -17.444 5.899 1.00 85.19 205 SER A C 1
ATOM 1589 O O . SER A 1 205 ? 10.681 -18.212 6.847 1.00 85.19 205 SER A O 1
ATOM 1591 N N . THR A 1 206 ? 9.413 -16.722 5.731 1.00 90.19 206 THR A N 1
ATOM 1592 C CA . THR A 1 206 ? 8.274 -16.745 6.650 1.00 90.19 206 THR A CA 1
ATOM 1593 C C . THR A 1 206 ? 7.012 -17.069 5.858 1.00 90.19 206 THR A C 1
ATOM 1595 O O . THR A 1 206 ? 6.810 -16.480 4.795 1.00 90.19 206 THR A O 1
ATOM 1598 N N . PRO A 1 207 ? 6.142 -17.977 6.326 1.00 95.00 207 PRO A N 1
ATOM 1599 C CA . PRO A 1 207 ? 4.910 -18.277 5.616 1.00 95.00 207 PRO A CA 1
ATOM 1600 C C . PRO A 1 207 ? 4.000 -17.044 5.600 1.00 95.00 207 PRO A C 1
ATOM 1602 O O . PRO A 1 207 ? 3.630 -16.522 6.652 1.00 95.00 207 PRO A O 1
ATOM 1605 N N . MET A 1 208 ? 3.628 -16.587 4.404 1.00 97.50 208 MET A N 1
ATOM 1606 C CA . MET A 1 208 ? 2.744 -15.439 4.213 1.00 97.50 208 MET A CA 1
ATOM 1607 C C . MET A 1 208 ? 1.608 -15.769 3.250 1.00 97.50 208 MET A C 1
ATOM 1609 O O . MET A 1 208 ? 1.792 -16.484 2.265 1.00 97.50 208 MET A O 1
ATOM 1613 N N . SER A 1 209 ? 0.418 -15.264 3.559 1.00 98.38 209 SER A N 1
ATOM 1614 C CA . SER A 1 209 ? -0.795 -15.392 2.762 1.00 98.38 209 SER A CA 1
ATOM 1615 C C . SER A 1 209 ? -0.916 -14.245 1.761 1.00 98.38 209 SER A C 1
ATOM 1617 O O . SER A 1 209 ? -0.538 -13.113 2.056 1.00 98.38 209 SER A O 1
ATOM 1619 N N . THR A 1 210 ? -1.487 -14.525 0.593 1.00 98.31 210 THR A N 1
ATOM 1620 C CA . THR A 1 210 ? -1.750 -13.536 -0.458 1.00 98.31 210 THR A CA 1
ATOM 1621 C C . THR A 1 210 ? -3.227 -13.515 -0.838 1.00 98.31 210 THR A C 1
ATOM 1623 O O . THR A 1 210 ? -3.916 -14.547 -0.831 1.00 98.31 210 THR A O 1
ATOM 1626 N N . TYR A 1 211 ? -3.720 -12.335 -1.207 1.00 98.62 211 TYR A N 1
ATOM 1627 C CA . TYR A 1 211 ? -5.146 -12.106 -1.411 1.00 98.62 211 TYR A CA 1
ATOM 1628 C C . TYR A 1 211 ? -5.432 -11.465 -2.766 1.00 98.62 211 TYR A C 1
ATOM 1630 O O . TYR A 1 211 ? -4.758 -10.523 -3.184 1.00 98.62 211 TYR A O 1
ATOM 1638 N N . GLY A 1 212 ? -6.450 -11.983 -3.455 1.00 98.44 212 GLY A N 1
ATOM 1639 C CA . GLY A 1 212 ? -7.124 -11.241 -4.515 1.00 98.44 212 GLY A CA 1
ATOM 1640 C C . GLY A 1 212 ? -8.198 -10.318 -3.936 1.00 98.44 212 GLY A C 1
ATOM 1641 O O . GLY A 1 212 ? -8.744 -10.588 -2.866 1.00 98.44 212 GLY A O 1
ATOM 1642 N N . GLY A 1 213 ? -8.560 -9.273 -4.680 1.00 98.38 213 GLY A N 1
ATOM 1643 C CA . GLY A 1 213 ? -9.555 -8.282 -4.251 1.00 98.38 213 GLY A CA 1
ATOM 1644 C C . GLY A 1 213 ? -10.889 -8.881 -3.808 1.00 98.38 213 GLY A C 1
ATOM 1645 O O . GLY A 1 213 ? -11.352 -8.645 -2.696 1.00 98.38 213 GLY A O 1
ATOM 1646 N N . VAL A 1 214 ? -11.463 -9.742 -4.654 1.00 98.12 214 VAL A N 1
ATOM 1647 C CA . VAL A 1 214 ? -12.743 -10.426 -4.387 1.00 98.12 214 VAL A CA 1
ATOM 1648 C C . VAL A 1 214 ? -12.691 -11.258 -3.103 1.00 98.12 214 VAL A C 1
ATOM 1650 O O . VAL A 1 214 ? -13.666 -11.337 -2.364 1.00 98.12 214 VAL A O 1
ATOM 1653 N N . GLU A 1 215 ? -11.555 -11.887 -2.822 1.00 97.94 215 GLU A N 1
ATOM 1654 C CA . GLU A 1 215 ? -11.419 -12.796 -1.684 1.00 97.94 215 GLU A CA 1
ATOM 1655 C C . GLU A 1 215 ? -11.222 -12.063 -0.365 1.00 97.94 215 GLU A C 1
ATOM 1657 O O . GLU A 1 215 ? -11.673 -12.561 0.671 1.00 97.94 215 GLU A O 1
ATOM 1662 N N . LEU A 1 216 ? -10.532 -10.917 -0.405 1.00 98.69 216 LEU A N 1
ATOM 1663 C CA . LEU A 1 216 ? -10.365 -10.039 0.743 1.00 98.69 216 LEU A CA 1
ATOM 1664 C C . LEU A 1 216 ? -11.684 -9.334 1.077 1.00 98.69 216 LEU A C 1
ATOM 1666 O O . LEU A 1 216 ? -12.088 -9.354 2.234 1.00 98.69 216 LEU A O 1
ATOM 1670 N N . ASP A 1 217 ? -12.394 -8.794 0.078 1.00 98.69 217 ASP A N 1
ATOM 1671 C CA . ASP A 1 217 ? -13.733 -8.210 0.272 1.00 98.69 217 ASP A CA 1
ATOM 1672 C C . ASP A 1 217 ? -14.694 -9.233 0.897 1.00 98.69 217 ASP A C 1
ATOM 1674 O O . ASP A 1 217 ? -15.307 -8.954 1.929 1.00 98.69 217 ASP A O 1
ATOM 1678 N N . ALA A 1 218 ? -14.752 -10.452 0.349 1.00 98.56 218 ALA A N 1
ATOM 1679 C CA . ALA A 1 218 ? -15.594 -11.515 0.890 1.00 98.56 218 ALA A CA 1
ATOM 1680 C C . ALA A 1 218 ? -15.231 -11.877 2.342 1.00 98.56 218 ALA A C 1
ATOM 1682 O O . ALA A 1 218 ? -16.126 -12.037 3.169 1.00 98.56 218 ALA A O 1
ATOM 1683 N N . LEU A 1 219 ? -13.935 -11.967 2.670 1.00 98.75 219 LEU A N 1
ATOM 1684 C CA . LEU A 1 219 ? -13.472 -12.239 4.036 1.00 98.75 219 LEU A CA 1
ATOM 1685 C C . LEU A 1 219 ? -13.909 -11.141 5.010 1.00 98.75 219 LEU A C 1
ATOM 1687 O O . LEU A 1 219 ? -14.370 -11.443 6.108 1.00 98.75 219 LEU A O 1
ATOM 1691 N N . LEU A 1 220 ? -13.780 -9.873 4.618 1.00 98.62 220 LEU A N 1
ATOM 1692 C CA . LEU A 1 220 ? -14.132 -8.739 5.473 1.00 98.62 220 LEU A CA 1
ATOM 1693 C C . LEU A 1 220 ? -15.642 -8.635 5.693 1.00 98.62 220 LEU A C 1
ATOM 1695 O O . LEU A 1 220 ? -16.077 -8.325 6.801 1.00 98.62 220 LEU A O 1
ATOM 1699 N N . ARG A 1 221 ? -16.447 -8.955 4.674 1.00 98.50 221 ARG A N 1
ATOM 1700 C CA . ARG A 1 221 ? -17.908 -9.049 4.811 1.00 98.50 221 ARG A CA 1
ATOM 1701 C C . ARG A 1 221 ? -18.324 -10.200 5.719 1.00 98.50 221 ARG A C 1
ATOM 1703 O O . ARG A 1 221 ? -19.182 -9.999 6.571 1.00 98.50 221 ARG A O 1
ATOM 1710 N N . GLU A 1 222 ? -17.692 -11.364 5.587 1.00 98.56 222 GLU A N 1
ATOM 1711 C CA . GLU A 1 222 ? -17.923 -12.502 6.485 1.00 98.56 222 GLU A CA 1
ATOM 1712 C C . GLU A 1 222 ? -17.573 -12.133 7.938 1.00 98.56 222 GLU A C 1
ATOM 1714 O O . GLU A 1 222 ? -18.363 -12.365 8.852 1.00 98.56 222 GLU A O 1
ATOM 1719 N N . ALA A 1 223 ? -16.422 -11.491 8.159 1.00 98.19 223 ALA A N 1
ATOM 1720 C CA . ALA A 1 223 ? -16.017 -11.018 9.482 1.00 98.19 223 ALA A CA 1
ATOM 1721 C C . ALA A 1 223 ? -17.020 -10.007 10.069 1.00 98.19 223 ALA A C 1
ATOM 1723 O O . ALA A 1 223 ? -17.332 -10.063 11.260 1.00 98.19 223 ALA A O 1
ATOM 1724 N N . ALA A 1 224 ? -17.563 -9.110 9.241 1.00 97.88 224 ALA A N 1
ATOM 1725 C CA . ALA A 1 224 ? -18.581 -8.145 9.648 1.00 97.88 224 ALA A CA 1
ATOM 1726 C C . ALA A 1 224 ? -19.911 -8.809 10.021 1.00 97.88 224 ALA A C 1
ATOM 1728 O O . ALA A 1 224 ? -20.482 -8.483 11.065 1.00 97.88 224 ALA A O 1
ATOM 1729 N N . GLU A 1 225 ? -20.361 -9.790 9.235 1.00 98.00 225 GLU A N 1
ATOM 1730 C CA . GLU A 1 225 ? -21.554 -10.588 9.531 1.00 98.00 225 GLU A CA 1
ATOM 1731 C C . GLU A 1 225 ? -21.409 -11.313 10.878 1.00 98.00 225 GLU A C 1
ATOM 1733 O O . GLU A 1 225 ? -22.267 -11.186 11.754 1.00 98.00 225 GLU A O 1
ATOM 1738 N N . VAL A 1 226 ? -20.277 -11.986 11.105 1.00 97.69 226 VAL A N 1
ATOM 1739 C CA . VAL A 1 226 ? -19.983 -12.688 12.368 1.00 97.69 226 VAL A CA 1
ATOM 1740 C C . VAL A 1 226 ? -19.836 -11.718 13.549 1.00 97.69 226 VAL A C 1
ATOM 1742 O O . VAL A 1 226 ? -20.194 -12.044 14.688 1.00 97.69 226 VAL A O 1
ATOM 1745 N N . ALA A 1 227 ? -19.310 -10.516 13.312 1.00 95.50 227 ALA A N 1
ATOM 1746 C CA . ALA A 1 227 ? -19.243 -9.458 14.314 1.00 95.50 227 ALA A CA 1
ATOM 1747 C C . ALA A 1 227 ? -20.611 -8.808 14.584 1.00 95.50 227 ALA A C 1
ATOM 1749 O O . ALA A 1 227 ? -20.756 -8.106 15.589 1.00 95.50 227 ALA A O 1
ATOM 1750 N N . GLY A 1 228 ? -21.607 -9.030 13.719 1.00 95.81 228 GLY A N 1
ATOM 1751 C CA . GLY A 1 228 ? -22.864 -8.288 13.697 1.00 95.81 228 GLY A CA 1
ATOM 1752 C C . GLY A 1 228 ? -22.631 -6.784 13.557 1.00 95.81 228 GLY A C 1
ATOM 1753 O O . GLY A 1 228 ? -23.288 -6.011 14.250 1.00 95.81 228 GLY A O 1
ATOM 1754 N N . CYS A 1 229 ? -21.625 -6.393 12.774 1.00 95.06 229 CYS A N 1
ATOM 1755 C CA . CYS A 1 229 ? -21.232 -5.012 12.516 1.00 95.06 229 CYS A CA 1
ATOM 1756 C C . CYS A 1 229 ? -21.646 -4.646 11.089 1.00 95.06 229 CYS A C 1
ATOM 1758 O O . CYS A 1 229 ? -21.325 -5.366 10.146 1.00 95.06 229 CYS A O 1
ATOM 1760 N N . GLU A 1 230 ? -22.360 -3.537 10.922 1.00 94.81 230 GLU A N 1
ATOM 1761 C CA . GLU A 1 230 ? -22.718 -3.038 9.597 1.00 94.81 230 GLU A CA 1
ATOM 1762 C C . GLU A 1 230 ? -21.565 -2.221 9.003 1.00 94.81 230 GLU A C 1
ATOM 1764 O O . GLU A 1 230 ? -20.958 -1.371 9.664 1.00 94.81 230 GLU A O 1
ATOM 1769 N N . LEU A 1 231 ? -21.267 -2.481 7.731 1.00 95.19 231 LEU A N 1
ATOM 1770 C CA . LEU A 1 231 ? -20.252 -1.757 6.975 1.00 95.19 231 LEU A CA 1
ATOM 1771 C C . LEU A 1 231 ? -20.927 -0.701 6.098 1.00 95.19 231 LEU A C 1
ATOM 1773 O O . LEU A 1 231 ? -21.849 -1.024 5.353 1.00 95.19 231 LEU A O 1
ATOM 1777 N N . ASP A 1 232 ? -20.429 0.532 6.147 1.00 94.69 232 ASP A N 1
ATOM 1778 C CA . ASP A 1 232 ? -20.795 1.594 5.205 1.00 94.69 232 ASP A CA 1
ATOM 1779 C C . ASP A 1 232 ? -20.170 1.312 3.833 1.00 94.69 232 ASP A C 1
ATOM 1781 O O . ASP A 1 232 ? -20.852 1.282 2.808 1.00 94.69 232 ASP A O 1
ATOM 1785 N N . ARG A 1 233 ? -18.860 1.033 3.816 1.00 95.44 233 ARG A N 1
ATOM 1786 C CA . ARG A 1 233 ? -18.124 0.727 2.586 1.00 95.44 233 ARG A CA 1
ATOM 1787 C C . ARG A 1 233 ? -16.841 -0.058 2.826 1.00 95.44 233 ARG A C 1
ATOM 1789 O O . ARG A 1 233 ? -16.264 -0.025 3.913 1.00 95.44 233 ARG A O 1
ATOM 1796 N N . ILE A 1 234 ? -16.399 -0.726 1.763 1.00 97.50 234 ILE A N 1
ATOM 1797 C CA . ILE A 1 234 ? -15.074 -1.331 1.624 1.00 97.50 234 ILE A CA 1
ATOM 1798 C C . ILE A 1 234 ? -14.477 -0.773 0.334 1.00 97.50 234 ILE A C 1
ATOM 1800 O O . ILE A 1 234 ? -15.076 -0.908 -0.732 1.00 97.50 234 ILE A O 1
ATOM 1804 N N . GLU A 1 235 ? -13.310 -0.152 0.439 1.00 97.62 235 GLU A N 1
ATOM 1805 C CA . GLU A 1 235 ? -12.517 0.309 -0.698 1.00 97.62 235 GLU A CA 1
ATOM 1806 C C . GLU A 1 235 ? -11.234 -0.517 -0.770 1.00 97.62 235 GLU A C 1
ATOM 1808 O O . GLU A 1 235 ? -10.585 -0.745 0.249 1.00 97.62 235 GLU A O 1
ATOM 1813 N N . LEU A 1 236 ? -10.881 -0.982 -1.967 1.00 98.31 236 LEU A N 1
ATOM 1814 C CA . LEU A 1 236 ? -9.682 -1.774 -2.218 1.00 98.31 236 LEU A CA 1
ATOM 1815 C C . LEU A 1 236 ? -8.772 -1.017 -3.177 1.00 98.31 236 LEU A C 1
ATOM 1817 O O . LEU A 1 236 ? -9.229 -0.578 -4.232 1.00 98.31 236 LEU A O 1
ATOM 1821 N N . VAL A 1 237 ? -7.491 -0.906 -2.836 1.00 97.44 237 VAL A N 1
ATOM 1822 C CA . VAL A 1 237 ? -6.475 -0.276 -3.685 1.00 97.44 237 VAL A CA 1
ATOM 1823 C C . VAL A 1 237 ? -5.225 -1.142 -3.752 1.00 97.44 237 VAL A C 1
ATOM 1825 O O . VAL A 1 237 ? -4.763 -1.673 -2.744 1.00 97.44 237 VAL A O 1
ATOM 1828 N N . ASP A 1 238 ? -4.682 -1.293 -4.954 1.00 98.12 238 ASP A N 1
ATOM 1829 C CA . ASP A 1 238 ? -3.383 -1.929 -5.170 1.00 98.12 238 ASP A CA 1
ATOM 1830 C C . ASP A 1 238 ? -2.277 -0.877 -5.113 1.00 98.12 238 ASP A C 1
ATOM 1832 O O . ASP A 1 238 ? -2.438 0.205 -5.682 1.00 98.12 238 ASP A O 1
ATOM 1836 N N . ARG A 1 239 ? -1.152 -1.213 -4.479 1.00 95.75 239 ARG A N 1
ATOM 1837 C CA . ARG A 1 239 ? 0.013 -0.329 -4.345 1.00 95.75 239 ARG A CA 1
ATOM 1838 C C . ARG A 1 239 ? 1.265 -0.989 -4.905 1.00 95.75 239 ARG A C 1
ATOM 1840 O O . ARG A 1 239 ? 1.430 -2.206 -4.781 1.00 95.75 239 ARG A O 1
ATOM 1847 N N . SER A 1 240 ? 2.145 -0.182 -5.497 1.00 95.75 240 SER A N 1
ATOM 1848 C CA . SER A 1 240 ? 3.377 -0.631 -6.165 1.00 95.75 240 SER A CA 1
ATOM 1849 C C . SER A 1 240 ? 3.097 -1.736 -7.198 1.00 95.75 240 SER A C 1
ATOM 1851 O O . SER A 1 240 ? 3.445 -2.899 -6.984 1.00 95.75 240 SER A O 1
ATOM 1853 N N . LEU A 1 241 ? 2.422 -1.390 -8.299 1.00 96.25 241 LEU A N 1
ATOM 1854 C CA . LEU A 1 241 ? 1.915 -2.357 -9.287 1.00 96.25 241 LEU A CA 1
ATOM 1855 C C . LEU A 1 241 ? 3.034 -3.096 -10.021 1.00 96.25 241 LEU A C 1
ATOM 1857 O O . LEU A 1 241 ? 3.001 -4.319 -10.144 1.00 96.25 241 LEU A O 1
ATOM 1861 N N . VAL A 1 242 ? 4.029 -2.356 -10.503 1.00 95.06 242 VAL A N 1
ATOM 1862 C CA . VAL A 1 242 ? 5.202 -2.899 -11.198 1.00 95.06 242 VAL A CA 1
ATOM 1863 C C . VAL A 1 242 ? 6.514 -2.433 -10.579 1.00 95.06 242 VAL A C 1
ATOM 1865 O O . VAL A 1 242 ? 7.576 -2.920 -10.952 1.00 95.06 242 VAL A O 1
ATOM 1868 N N . VAL A 1 243 ? 6.458 -1.534 -9.595 1.00 94.88 243 VAL A N 1
ATOM 1869 C CA . VAL A 1 243 ? 7.639 -1.025 -8.886 1.00 94.88 243 VAL A CA 1
ATOM 1870 C C . VAL A 1 243 ? 7.859 -1.648 -7.511 1.00 94.88 243 VAL A C 1
ATOM 1872 O O . VAL A 1 243 ? 8.704 -1.170 -6.757 1.00 94.88 243 VAL A O 1
ATOM 1875 N N . GLY A 1 244 ? 7.151 -2.726 -7.162 1.00 93.62 244 GLY A N 1
ATOM 1876 C CA . GLY A 1 244 ? 7.360 -3.454 -5.906 1.00 93.62 244 GLY A CA 1
ATOM 1877 C C . GLY A 1 244 ? 8.815 -3.913 -5.709 1.00 93.62 244 GLY A C 1
ATOM 1878 O O . GLY A 1 244 ? 9.580 -4.074 -6.665 1.00 93.62 244 GLY A O 1
ATOM 1879 N N . ARG A 1 245 ? 9.244 -4.091 -4.454 1.00 90.31 245 ARG A N 1
ATOM 1880 C CA . ARG A 1 245 ? 10.663 -4.324 -4.113 1.00 90.31 245 ARG A CA 1
ATOM 1881 C C . ARG A 1 245 ? 11.243 -5.608 -4.705 1.00 90.31 245 ARG A C 1
ATOM 1883 O O . ARG A 1 245 ? 12.436 -5.642 -4.996 1.00 90.31 245 ARG A O 1
ATOM 1890 N N . HIS A 1 246 ? 10.440 -6.645 -4.928 1.00 91.25 246 HIS A N 1
ATOM 1891 C CA . HIS A 1 246 ? 10.913 -7.879 -5.560 1.00 91.25 246 HIS A CA 1
ATOM 1892 C C . HIS A 1 246 ? 11.181 -7.726 -7.053 1.00 91.25 246 HIS A C 1
ATOM 1894 O O . HIS A 1 246 ? 11.945 -8.516 -7.611 1.00 91.25 246 HIS A O 1
ATOM 1900 N N . THR A 1 247 ? 10.655 -6.682 -7.695 1.00 92.56 247 THR A N 1
ATOM 1901 C CA . THR A 1 247 ? 11.022 -6.388 -9.084 1.00 92.56 247 THR A CA 1
ATOM 1902 C C . THR A 1 247 ? 12.470 -5.918 -9.210 1.00 92.56 247 THR A C 1
ATOM 1904 O O . THR A 1 247 ? 13.010 -5.964 -10.303 1.00 92.56 247 THR A O 1
ATOM 1907 N N . ALA A 1 248 ? 13.150 -5.531 -8.120 1.00 89.06 248 ALA A N 1
ATOM 1908 C CA . ALA A 1 248 ? 14.586 -5.241 -8.152 1.00 89.06 248 ALA A CA 1
ATOM 1909 C C . ALA A 1 248 ? 15.460 -6.503 -8.267 1.00 89.06 248 ALA A C 1
ATOM 1911 O O . ALA A 1 248 ? 16.608 -6.394 -8.692 1.00 89.06 248 ALA A O 1
ATOM 1912 N N . THR A 1 249 ? 14.944 -7.675 -7.873 1.00 83.44 249 THR A N 1
ATOM 1913 C CA . THR A 1 249 ? 15.719 -8.928 -7.835 1.00 83.44 249 THR A CA 1
ATOM 1914 C C . THR A 1 249 ? 15.232 -9.991 -8.816 1.00 83.44 249 THR A C 1
ATOM 1916 O O . THR A 1 249 ? 15.960 -10.950 -9.060 1.00 83.44 249 THR A O 1
ATOM 1919 N N . GLY A 1 250 ? 13.993 -9.890 -9.316 1.00 81.50 250 GLY A N 1
ATOM 1920 C CA . GLY A 1 250 ? 13.397 -10.873 -10.234 1.00 81.50 250 GLY A CA 1
ATOM 1921 C C . GLY A 1 250 ? 13.230 -12.279 -9.635 1.00 81.50 250 GLY A C 1
ATOM 1922 O O . GLY A 1 250 ? 12.995 -13.244 -10.355 1.00 81.50 250 GLY A O 1
ATOM 1923 N N . GLY A 1 251 ? 13.357 -12.424 -8.309 1.00 83.19 251 GLY A N 1
ATOM 1924 C CA . GLY A 1 251 ? 13.551 -13.727 -7.658 1.00 83.19 251 GLY A CA 1
ATOM 1925 C C . GLY A 1 251 ? 12.380 -14.713 -7.766 1.00 83.19 251 GLY A C 1
ATOM 1926 O O . GLY A 1 251 ? 12.599 -15.915 -7.624 1.00 83.19 251 GLY A O 1
ATOM 1927 N N . TYR A 1 252 ? 11.157 -14.233 -8.013 1.00 86.50 252 TYR A N 1
ATOM 1928 C CA . TYR A 1 252 ? 9.959 -15.076 -8.144 1.00 86.50 252 TYR A CA 1
ATOM 1929 C C . TYR A 1 252 ? 9.279 -14.995 -9.517 1.00 86.50 252 TYR A C 1
ATOM 1931 O O . TYR A 1 252 ? 8.287 -15.692 -9.733 1.00 86.50 252 TYR A O 1
ATOM 1939 N N . THR A 1 253 ? 9.813 -14.195 -10.439 1.00 89.88 253 THR A N 1
ATOM 1940 C CA . THR A 1 253 ? 9.289 -14.048 -11.802 1.00 89.88 253 THR A CA 1
ATOM 1941 C C . THR A 1 253 ? 10.460 -14.111 -12.778 1.00 89.88 253 THR A C 1
ATOM 1943 O O . THR A 1 253 ? 11.101 -13.091 -13.043 1.00 89.88 253 THR A O 1
ATOM 1946 N N . PRO A 1 254 ? 10.775 -15.306 -13.307 1.00 83.50 254 PRO A N 1
ATOM 1947 C CA . 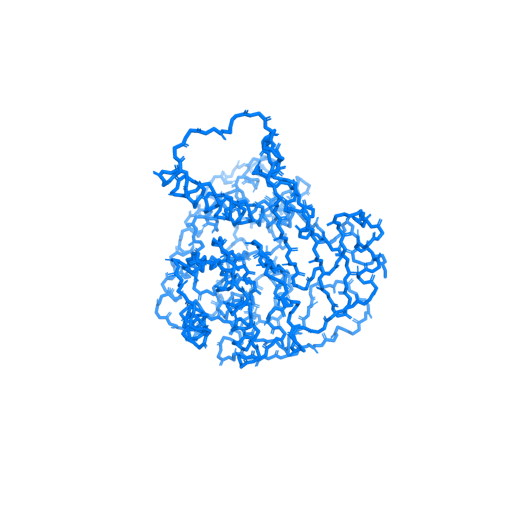PRO A 1 254 ? 11.753 -15.448 -14.374 1.00 83.50 254 PRO A CA 1
ATOM 1948 C C . PRO A 1 254 ? 11.392 -14.546 -15.557 1.00 83.50 254 PRO A C 1
ATOM 1950 O O . PRO A 1 254 ? 10.229 -14.453 -15.938 1.00 83.50 254 PRO A O 1
ATOM 1953 N N . GLY A 1 255 ? 12.386 -13.875 -16.133 1.00 83.56 255 GLY A N 1
ATOM 1954 C CA . GLY A 1 255 ? 12.188 -12.990 -17.285 1.00 83.56 255 GLY A CA 1
ATOM 1955 C C . GLY A 1 255 ? 11.765 -11.559 -16.943 1.00 83.56 255 GLY A C 1
ATOM 1956 O O . GLY A 1 255 ? 11.924 -10.684 -17.793 1.00 83.56 255 GLY A O 1
ATOM 1957 N N . LEU A 1 256 ? 11.326 -11.276 -15.709 1.00 88.00 256 LEU A N 1
ATOM 1958 C CA . LEU A 1 256 ? 11.146 -9.895 -15.262 1.00 88.00 256 LEU A CA 1
ATOM 1959 C C . LEU A 1 256 ? 12.523 -9.253 -15.058 1.00 88.00 256 LEU A C 1
ATOM 1961 O O . LEU A 1 256 ? 13.366 -9.764 -14.318 1.00 88.00 256 LEU A O 1
ATOM 1965 N N . ARG A 1 257 ? 12.753 -8.124 -15.731 1.00 88.69 257 ARG A N 1
ATOM 1966 C CA . ARG A 1 257 ? 13.964 -7.311 -15.550 1.00 88.69 257 ARG A CA 1
ATOM 1967 C C . ARG A 1 257 ? 14.012 -6.741 -14.132 1.00 88.69 257 ARG A C 1
ATOM 1969 O O . ARG A 1 257 ? 12.996 -6.710 -13.446 1.00 88.69 257 ARG A O 1
ATOM 1976 N N . ASN A 1 258 ? 15.173 -6.230 -13.717 1.00 90.31 258 ASN A N 1
ATOM 1977 C CA . ASN A 1 258 ? 15.337 -5.536 -12.434 1.00 90.31 258 ASN A CA 1
ATOM 1978 C C . ASN A 1 258 ? 14.612 -4.175 -12.456 1.00 90.31 258 ASN A C 1
ATOM 1980 O O . ASN A 1 258 ? 15.230 -3.114 -12.478 1.00 90.31 258 ASN A O 1
ATOM 1984 N N . TYR A 1 259 ? 13.288 -4.212 -12.518 1.00 93.06 259 TYR A N 1
ATOM 1985 C CA . TYR A 1 259 ? 12.439 -3.130 -12.978 1.00 93.06 259 TYR A CA 1
ATOM 1986 C C . TYR A 1 259 ? 12.459 -1.937 -12.028 1.00 93.06 259 TYR A C 1
ATOM 1988 O O . TYR A 1 259 ? 12.714 -0.817 -12.457 1.00 93.06 259 TYR A O 1
ATOM 1996 N N . ARG A 1 260 ? 12.332 -2.166 -10.715 1.00 94.12 260 ARG A N 1
ATOM 1997 C CA . ARG A 1 260 ? 12.505 -1.098 -9.718 1.00 94.12 260 ARG A CA 1
ATOM 1998 C C . ARG A 1 260 ? 13.880 -0.429 -9.801 1.00 94.12 260 ARG A C 1
ATOM 2000 O O . ARG A 1 260 ? 13.975 0.765 -9.537 1.00 94.12 260 ARG A O 1
ATOM 2007 N N . ARG A 1 261 ? 14.940 -1.157 -10.174 1.00 92.88 261 ARG A N 1
ATOM 2008 C CA . ARG A 1 261 ? 16.260 -0.545 -10.391 1.00 92.88 261 ARG A CA 1
ATOM 2009 C C . ARG A 1 261 ? 16.235 0.369 -11.612 1.00 92.88 261 ARG A C 1
ATOM 2011 O O . ARG A 1 261 ? 16.587 1.525 -11.461 1.00 92.88 261 ARG A O 1
ATOM 2018 N N . LEU A 1 262 ? 15.721 -0.104 -12.750 1.00 94.44 262 LEU A N 1
ATOM 2019 C CA . LEU A 1 262 ? 15.564 0.725 -13.954 1.00 94.44 262 LEU A CA 1
ATOM 2020 C C . LEU A 1 262 ? 14.749 1.995 -13.674 1.00 94.44 262 LEU A C 1
ATOM 2022 O O . LEU A 1 262 ? 15.102 3.069 -14.139 1.00 94.44 262 LEU A O 1
ATOM 2026 N N . VAL A 1 263 ? 13.683 1.888 -12.878 1.00 95.44 263 VAL A N 1
ATOM 2027 C CA . VAL A 1 263 ? 12.858 3.040 -12.492 1.00 95.44 263 VAL A CA 1
ATOM 2028 C C . VAL A 1 263 ? 13.603 3.997 -11.557 1.00 95.44 263 VAL A C 1
ATOM 2030 O O . VAL A 1 263 ? 13.488 5.205 -11.727 1.00 95.44 263 VAL A O 1
ATOM 2033 N N . ASN A 1 264 ? 14.378 3.497 -10.590 1.00 94.44 264 ASN A N 1
ATOM 2034 C CA . ASN A 1 264 ? 15.243 4.360 -9.777 1.00 94.44 264 ASN A CA 1
ATOM 2035 C C . ASN A 1 264 ? 16.311 5.057 -10.642 1.00 94.44 264 ASN A C 1
ATOM 2037 O O . ASN A 1 264 ? 16.575 6.236 -10.430 1.00 94.44 264 ASN A O 1
ATOM 2041 N N . ASP A 1 265 ? 16.875 4.353 -11.627 1.00 94.88 265 ASP A N 1
ATOM 2042 C CA . ASP A 1 265 ? 17.887 4.879 -12.548 1.00 94.88 265 ASP A CA 1
ATOM 2043 C C . ASP A 1 265 ? 17.319 6.002 -13.445 1.00 94.88 265 ASP A C 1
ATOM 2045 O O . ASP A 1 265 ? 18.054 6.908 -13.823 1.00 94.88 265 ASP A O 1
ATOM 2049 N N . LEU A 1 266 ? 16.003 6.027 -13.724 1.00 94.81 266 LEU A N 1
ATOM 2050 C CA . LEU A 1 266 ? 15.364 7.149 -14.437 1.00 94.81 266 LEU A CA 1
ATOM 2051 C C . LEU A 1 266 ? 15.440 8.479 -13.675 1.00 94.81 266 LEU A C 1
ATOM 2053 O O . LEU A 1 266 ? 15.391 9.542 -14.296 1.00 94.81 266 LEU A O 1
ATOM 2057 N N . ALA A 1 267 ? 15.530 8.425 -12.346 1.00 89.44 267 ALA A N 1
ATOM 2058 C CA . ALA A 1 267 ? 15.622 9.601 -11.490 1.00 89.44 267 ALA A CA 1
ATOM 2059 C C . ALA A 1 267 ? 17.069 10.042 -11.215 1.00 89.44 267 ALA A C 1
ATOM 2061 O O . ALA A 1 267 ? 17.279 11.086 -10.591 1.00 89.44 267 ALA A O 1
ATOM 2062 N N . ASP A 1 268 ? 18.057 9.260 -11.654 1.00 89.44 268 ASP A N 1
ATOM 2063 C CA . ASP A 1 268 ? 19.471 9.577 -11.513 1.00 89.44 268 ASP A CA 1
ATOM 2064 C C . ASP A 1 268 ? 19.989 10.281 -12.783 1.00 89.44 268 ASP A C 1
ATOM 2066 O O . ASP A 1 268 ? 20.079 9.651 -13.838 1.00 89.44 268 ASP A O 1
ATOM 2070 N N . PRO A 1 269 ? 20.350 11.579 -12.719 1.00 85.25 269 PRO A N 1
ATOM 2071 C CA . PRO A 1 269 ? 20.836 12.314 -13.886 1.00 85.25 269 PRO A CA 1
ATOM 2072 C C . PRO A 1 269 ? 22.194 11.814 -14.400 1.00 85.25 269 PRO A C 1
ATOM 2074 O O . PRO A 1 269 ? 22.566 12.144 -15.528 1.00 85.25 269 PRO A O 1
ATOM 2077 N N . ASP A 1 270 ? 22.932 11.045 -13.594 1.00 88.06 270 ASP A N 1
ATOM 2078 C CA . ASP A 1 270 ? 24.226 10.474 -13.971 1.00 88.06 270 ASP A CA 1
ATOM 2079 C C . ASP A 1 270 ? 24.089 9.089 -14.635 1.00 88.06 270 ASP A C 1
ATOM 2081 O O . ASP A 1 270 ? 25.082 8.534 -15.116 1.00 88.06 270 ASP A O 1
ATOM 2085 N N . THR A 1 271 ? 22.867 8.547 -14.712 1.00 90.69 271 THR A N 1
ATOM 2086 C CA . THR A 1 271 ? 22.574 7.247 -15.321 1.00 90.69 271 THR A CA 1
ATOM 2087 C C . THR A 1 271 ? 21.729 7.410 -16.587 1.00 90.69 271 THR A C 1
ATOM 2089 O O . THR A 1 271 ? 20.753 8.157 -16.622 1.00 90.69 271 THR A O 1
ATOM 2092 N N . LEU A 1 272 ? 22.096 6.679 -17.645 1.00 92.81 272 LEU A N 1
ATOM 2093 C CA . LEU A 1 272 ? 21.307 6.576 -18.872 1.00 92.81 272 LEU A CA 1
ATOM 2094 C C . LEU A 1 272 ? 20.590 5.222 -18.910 1.00 92.81 272 LEU A C 1
ATOM 2096 O O . LEU A 1 272 ? 21.230 4.170 -18.883 1.00 92.81 272 LEU A O 1
ATOM 2100 N N . VAL A 1 273 ? 19.265 5.260 -18.996 1.00 94.25 273 VAL A N 1
ATOM 2101 C CA . VAL A 1 273 ? 18.394 4.093 -19.119 1.00 94.25 273 VAL A CA 1
ATOM 2102 C C . VAL A 1 273 ? 17.995 3.920 -20.577 1.00 94.25 273 VAL A C 1
ATOM 2104 O O . VAL A 1 273 ? 17.383 4.798 -21.189 1.00 94.25 273 VAL A O 1
ATOM 2107 N N . GLU A 1 274 ? 18.277 2.744 -21.130 1.00 92.81 274 GLU A N 1
ATOM 2108 C CA . GLU A 1 274 ? 17.757 2.355 -22.436 1.00 92.81 274 GLU A CA 1
ATOM 2109 C C . GLU A 1 274 ? 16.228 2.280 -22.375 1.00 92.81 274 GLU A C 1
ATOM 2111 O O . GLU A 1 274 ? 15.657 1.387 -21.752 1.00 92.81 274 GLU A O 1
ATOM 2116 N N . VAL A 1 275 ? 15.534 3.201 -23.054 1.00 92.69 275 VAL A N 1
ATOM 2117 C CA . VAL A 1 275 ? 14.060 3.307 -23.013 1.00 92.69 275 VAL A CA 1
ATOM 2118 C C . VAL A 1 275 ? 13.378 1.976 -23.366 1.00 92.69 275 VAL A C 1
ATOM 2120 O O . VAL A 1 275 ? 12.312 1.656 -22.848 1.00 92.69 275 VAL A O 1
ATOM 2123 N N . ALA A 1 276 ? 14.001 1.162 -24.227 1.00 92.06 276 ALA A N 1
ATOM 2124 C CA . ALA A 1 276 ? 13.500 -0.163 -24.588 1.00 92.06 276 ALA A CA 1
ATOM 2125 C C . ALA A 1 276 ? 13.426 -1.144 -23.405 1.00 92.06 276 ALA A C 1
ATOM 2127 O O . ALA A 1 276 ? 12.558 -2.019 -23.406 1.00 92.06 276 ALA A O 1
ATOM 2128 N N . ASP A 1 277 ? 14.320 -1.000 -22.426 1.00 92.75 277 ASP A N 1
ATOM 2129 C CA . ASP A 1 277 ? 14.428 -1.878 -21.261 1.00 92.75 277 ASP A CA 1
ATOM 2130 C C . ASP A 1 277 ? 13.332 -1.618 -20.221 1.00 92.75 277 ASP A C 1
ATOM 2132 O O . ASP A 1 277 ? 13.096 -2.474 -19.371 1.00 92.75 277 ASP A O 1
ATOM 2136 N N . LEU A 1 278 ? 12.615 -0.492 -20.326 1.00 94.62 278 LEU A N 1
ATOM 2137 C CA . LEU A 1 278 ? 11.438 -0.184 -19.507 1.00 94.62 278 LEU A CA 1
ATOM 2138 C C . LEU A 1 278 ? 10.197 -0.991 -19.899 1.00 94.62 278 LEU A C 1
ATOM 2140 O O . LEU A 1 278 ? 9.162 -0.874 -19.246 1.00 94.62 278 LEU A O 1
ATOM 2144 N N . ARG A 1 279 ? 10.250 -1.810 -20.953 1.00 93.38 279 ARG A N 1
ATOM 2145 C CA . ARG A 1 279 ? 9.174 -2.771 -21.199 1.00 93.38 279 ARG A CA 1
ATOM 2146 C C . ARG A 1 279 ? 9.195 -3.806 -20.081 1.00 93.38 279 ARG A C 1
ATOM 2148 O O . ARG A 1 279 ? 10.255 -4.323 -19.732 1.00 93.38 279 ARG A O 1
ATOM 2155 N N . LEU A 1 280 ? 8.018 -4.164 -19.567 1.00 86.69 280 LEU A N 1
ATOM 2156 C CA . LEU A 1 280 ? 7.891 -5.202 -18.533 1.00 86.69 280 LEU A CA 1
ATOM 2157 C C . LEU A 1 280 ? 8.412 -6.571 -19.009 1.00 86.69 280 LEU A C 1
ATOM 2159 O O . LEU A 1 280 ? 8.703 -7.433 -18.186 1.00 86.69 280 LEU A O 1
ATOM 2163 N N . GLY A 1 281 ? 8.621 -6.724 -20.320 1.00 70.12 281 GLY A N 1
ATOM 2164 C CA . GLY A 1 281 ? 9.195 -7.900 -20.960 1.00 70.12 281 GLY A CA 1
ATOM 2165 C C . GLY A 1 281 ? 8.133 -8.937 -21.307 1.00 70.12 281 GLY A C 1
ATOM 2166 O O . GLY A 1 281 ? 6.940 -8.710 -21.117 1.00 70.12 281 GLY A O 1
ATOM 2167 N N . ASP A 1 282 ? 8.583 -10.099 -21.778 1.00 74.12 282 ASP A N 1
ATOM 2168 C CA . ASP A 1 282 ? 7.735 -11.262 -22.069 1.00 74.12 282 ASP A CA 1
ATOM 2169 C C . ASP A 1 282 ? 7.366 -12.019 -20.781 1.00 74.12 282 ASP A C 1
ATOM 2171 O O . ASP A 1 282 ? 7.468 -13.243 -20.713 1.00 74.12 282 ASP A O 1
ATOM 2175 N N . VAL A 1 283 ? 7.005 -11.296 -19.714 1.00 84.25 283 VAL A N 1
ATOM 2176 C CA . VAL A 1 283 ? 6.624 -11.922 -18.445 1.00 84.25 283 VAL A CA 1
ATOM 2177 C C . VAL A 1 283 ? 5.398 -12.789 -18.689 1.00 84.25 283 VAL A C 1
ATOM 2179 O O . VAL A 1 283 ? 4.304 -12.293 -18.967 1.00 84.25 283 VAL A O 1
ATOM 2182 N N . GLU A 1 284 ? 5.589 -14.100 -18.577 1.00 85.56 284 GLU A N 1
ATOM 2183 C CA . GLU A 1 284 ? 4.502 -15.059 -18.686 1.00 85.56 284 GLU A CA 1
ATOM 2184 C C . GLU A 1 284 ? 3.575 -14.893 -17.481 1.00 85.56 284 GLU A C 1
ATOM 2186 O O . GLU A 1 284 ? 3.951 -15.152 -16.336 1.00 85.56 284 GLU A O 1
ATOM 2191 N N . LEU A 1 285 ? 2.352 -14.435 -17.746 1.00 89.06 285 LEU A N 1
ATOM 2192 C CA . LEU A 1 285 ? 1.311 -14.347 -16.733 1.00 89.06 285 LEU A CA 1
ATOM 2193 C C . LEU A 1 285 ? 0.598 -15.704 -16.638 1.00 89.06 285 LEU A C 1
ATOM 2195 O O . LEU A 1 285 ? 0.036 -16.156 -17.639 1.00 89.06 285 LEU A O 1
ATOM 2199 N N . PRO A 1 286 ? 0.596 -16.355 -15.461 1.00 90.56 286 PRO A N 1
ATOM 2200 C CA . PRO A 1 286 ? -0.173 -17.571 -15.240 1.00 90.56 286 PRO A CA 1
ATOM 2201 C C . PRO A 1 286 ? -1.679 -17.348 -15.403 1.00 90.56 286 PRO A C 1
ATOM 2203 O O . PRO A 1 286 ? -2.170 -16.216 -15.445 1.00 90.56 286 PRO A O 1
ATOM 2206 N N . ASP A 1 287 ? -2.428 -18.451 -15.389 1.00 91.19 287 ASP A N 1
ATOM 2207 C CA . ASP A 1 287 ? -3.885 -18.403 -15.319 1.00 91.19 287 ASP A CA 1
ATOM 2208 C C . ASP A 1 287 ? -4.346 -17.575 -14.112 1.00 91.19 287 ASP A C 1
ATOM 2210 O O . ASP A 1 287 ? -3.985 -17.828 -12.959 1.00 91.19 287 ASP A O 1
ATOM 2214 N N . ALA A 1 288 ? -5.178 -16.577 -14.394 1.00 94.62 288 ALA A N 1
ATOM 2215 C CA . ALA A 1 288 ? -5.741 -15.664 -13.414 1.00 94.62 288 ALA A CA 1
ATOM 2216 C C . ALA A 1 288 ? -7.194 -15.329 -13.780 1.00 94.62 288 ALA A C 1
ATOM 2218 O O . ALA A 1 288 ? -7.621 -15.538 -14.921 1.00 94.62 288 ALA A O 1
ATOM 2219 N N . PRO A 1 289 ? -7.988 -14.786 -12.840 1.00 96.69 289 PRO A N 1
ATOM 2220 C CA . PRO A 1 289 ? -9.319 -14.291 -13.154 1.00 96.69 289 PRO A CA 1
ATOM 2221 C C . PRO A 1 289 ? -9.287 -13.298 -14.319 1.00 96.69 289 PRO A C 1
ATOM 2223 O O . PRO A 1 289 ? -8.409 -12.442 -14.398 1.00 96.69 289 PRO A O 1
ATOM 2226 N N . ALA A 1 290 ? -10.301 -13.335 -15.185 1.00 97.00 290 ALA A N 1
ATOM 2227 C CA . ALA A 1 290 ? -10.311 -12.533 -16.410 1.00 97.00 290 ALA A CA 1
ATOM 2228 C C . ALA A 1 290 ? -10.147 -11.015 -16.176 1.00 97.00 290 ALA A C 1
ATOM 2230 O O . ALA A 1 290 ? -9.665 -10.306 -17.055 1.00 97.00 290 ALA A O 1
ATOM 2231 N N . ALA A 1 291 ? -10.548 -10.501 -15.007 1.00 97.81 291 ALA A N 1
ATOM 2232 C CA . ALA A 1 291 ? -10.316 -9.106 -14.631 1.00 97.81 291 ALA A CA 1
ATOM 2233 C C . ALA A 1 291 ? -8.820 -8.780 -14.463 1.00 97.81 291 ALA A C 1
ATOM 2235 O O . ALA A 1 291 ? -8.382 -7.738 -14.938 1.00 97.81 291 ALA A O 1
ATOM 2236 N N . VAL A 1 292 ? -8.045 -9.690 -13.866 1.00 98.00 292 VAL A N 1
ATOM 2237 C CA . VAL A 1 292 ? -6.590 -9.572 -13.681 1.00 98.00 292 VAL A CA 1
ATOM 2238 C C . VAL A 1 292 ? -5.877 -9.622 -15.030 1.00 98.00 292 VAL A C 1
ATOM 2240 O O . VAL A 1 292 ? -5.074 -8.745 -15.338 1.00 98.00 292 VAL A O 1
ATOM 2243 N N . THR A 1 293 ? -6.225 -10.585 -15.887 1.00 96.12 293 THR A N 1
ATOM 2244 C CA . THR A 1 293 ? -5.631 -10.693 -17.230 1.00 96.12 293 THR A CA 1
ATOM 2245 C C . THR A 1 293 ? -5.913 -9.448 -18.072 1.00 96.12 293 THR A C 1
ATOM 2247 O O . THR A 1 293 ? -5.008 -8.902 -18.698 1.00 96.12 293 THR A O 1
ATOM 2250 N N . ARG A 1 294 ? -7.162 -8.953 -18.063 1.00 96.81 294 ARG A N 1
ATOM 2251 C CA . ARG A 1 294 ? -7.521 -7.710 -18.767 1.00 96.81 294 ARG A CA 1
ATOM 2252 C C . ARG A 1 294 ? -6.792 -6.497 -18.203 1.00 96.81 294 ARG A C 1
ATOM 2254 O O . ARG A 1 294 ? -6.402 -5.629 -18.979 1.00 96.81 294 ARG A O 1
ATOM 2261 N N . PHE A 1 295 ? -6.625 -6.436 -16.882 1.00 97.50 295 PHE A N 1
ATOM 2262 C CA . PHE A 1 295 ? -5.885 -5.366 -16.232 1.00 97.50 295 PHE A CA 1
ATOM 2263 C C . PHE A 1 295 ? -4.447 -5.305 -16.748 1.00 97.50 295 PHE A C 1
ATOM 2265 O O . PHE A 1 295 ? -4.057 -4.271 -17.286 1.00 97.50 295 PHE A O 1
ATOM 2272 N N . PHE A 1 296 ? -3.691 -6.404 -16.658 1.00 96.25 296 PHE A N 1
ATOM 2273 C CA . PHE A 1 296 ? -2.297 -6.408 -17.100 1.00 96.25 296 PHE A CA 1
ATOM 2274 C C . PHE A 1 296 ? -2.169 -6.153 -18.599 1.00 96.25 296 PHE A C 1
ATOM 2276 O O . PHE A 1 296 ? -1.352 -5.327 -18.989 1.00 96.25 296 PHE A O 1
ATOM 2283 N N . ALA A 1 297 ? -3.025 -6.750 -19.436 1.00 94.81 297 ALA A N 1
ATOM 2284 C CA . ALA A 1 297 ? -3.025 -6.470 -20.872 1.00 94.81 297 ALA A CA 1
ATOM 2285 C C . ALA A 1 297 ? -3.232 -4.971 -21.169 1.00 94.81 297 ALA A C 1
ATOM 2287 O O . ALA A 1 297 ? -2.529 -4.394 -21.995 1.00 94.81 297 ALA A O 1
ATOM 2288 N N . GLY A 1 298 ? -4.168 -4.318 -20.471 1.00 96.31 298 GLY A N 1
ATOM 2289 C CA . GLY A 1 298 ? -4.428 -2.886 -20.628 1.00 96.31 298 GLY A CA 1
ATOM 2290 C C . GLY A 1 298 ? -3.368 -1.980 -19.994 1.00 96.31 298 GLY A C 1
ATOM 2291 O O . GLY A 1 298 ? -3.142 -0.871 -20.479 1.00 96.31 298 GLY A O 1
ATOM 2292 N N . PHE A 1 299 ? -2.729 -2.408 -18.905 1.00 96.88 299 PHE A N 1
ATOM 2293 C CA . PHE A 1 299 ? -1.614 -1.689 -18.288 1.00 96.88 299 PHE A CA 1
ATOM 2294 C C . PHE A 1 299 ? -0.384 -1.730 -19.199 1.00 96.88 299 PHE A C 1
ATOM 2296 O O . PHE A 1 299 ? 0.111 -0.674 -19.587 1.00 96.88 299 PHE A O 1
ATOM 2303 N N . VAL A 1 300 ? 0.030 -2.932 -19.615 1.00 95.12 300 VAL A N 1
ATOM 2304 C CA . VAL A 1 300 ? 1.163 -3.166 -20.521 1.00 95.12 300 VAL A CA 1
ATOM 2305 C C . VAL A 1 300 ? 0.964 -2.411 -21.829 1.00 95.12 300 VAL A C 1
ATOM 2307 O O . VAL A 1 300 ? 1.828 -1.633 -22.199 1.00 95.12 300 VAL A O 1
ATOM 2310 N N . ALA A 1 301 ? -0.199 -2.526 -22.482 1.00 95.81 301 ALA A N 1
ATOM 2311 C CA . ALA A 1 301 ? -0.437 -1.836 -23.752 1.00 95.81 301 ALA A CA 1
ATOM 2312 C C . ALA A 1 301 ? -0.325 -0.303 -23.645 1.00 95.81 301 ALA A C 1
ATOM 2314 O O . ALA A 1 301 ? 0.201 0.345 -24.549 1.00 95.81 301 ALA A O 1
ATOM 2315 N N . ARG A 1 302 ? -0.810 0.296 -22.546 1.00 97.38 302 ARG A N 1
ATOM 2316 C CA . ARG A 1 302 ? -0.683 1.746 -22.315 1.00 97.38 302 ARG A CA 1
ATOM 2317 C C . ARG A 1 302 ? 0.763 2.149 -22.056 1.00 97.38 302 ARG A C 1
ATOM 2319 O O . ARG A 1 302 ? 1.204 3.177 -22.565 1.00 97.38 302 ARG A O 1
ATOM 2326 N N . TRP A 1 303 ? 1.481 1.349 -21.277 1.00 97.25 303 TRP A N 1
ATOM 2327 C CA . TRP A 1 303 ? 2.873 1.620 -20.963 1.00 97.25 303 TRP A CA 1
ATOM 2328 C C . TRP A 1 303 ? 3.790 1.434 -22.177 1.00 97.25 303 TRP A C 1
ATOM 2330 O O . TRP A 1 303 ? 4.583 2.319 -22.488 1.00 97.25 303 TRP A O 1
ATOM 2340 N N . ASP A 1 304 ? 3.605 0.364 -22.947 1.00 96.12 304 ASP A N 1
ATOM 2341 C CA . ASP A 1 304 ? 4.350 0.111 -24.180 1.00 96.12 304 ASP A CA 1
ATOM 2342 C C . ASP A 1 304 ? 4.127 1.219 -25.214 1.00 96.12 304 ASP A C 1
ATOM 2344 O O . ASP A 1 304 ? 5.088 1.693 -25.818 1.00 96.12 304 ASP A O 1
ATOM 2348 N N . ALA A 1 305 ? 2.893 1.714 -25.364 1.00 97.06 305 ALA A N 1
ATOM 2349 C CA . ALA A 1 305 ? 2.617 2.862 -26.228 1.00 97.06 305 ALA A CA 1
ATOM 2350 C C . ALA A 1 305 ? 3.388 4.119 -25.779 1.00 97.06 305 ALA A C 1
ATOM 2352 O O . ALA A 1 305 ? 3.901 4.873 -26.608 1.00 97.06 305 ALA A O 1
ATOM 2353 N N . ARG A 1 306 ? 3.515 4.344 -24.464 1.00 97.38 306 ARG A N 1
ATOM 2354 C CA . ARG A 1 3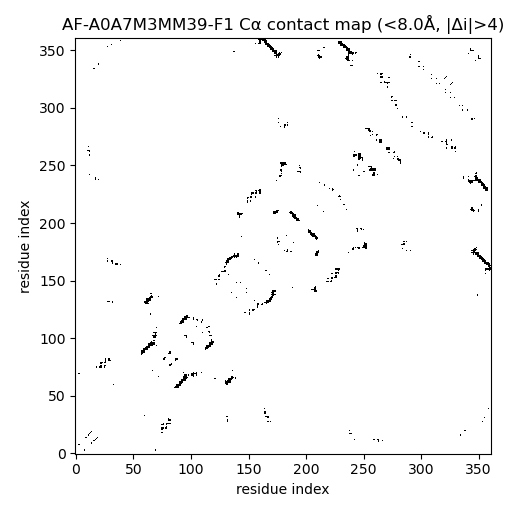06 ? 4.292 5.467 -23.924 1.00 97.38 306 ARG A CA 1
ATOM 2355 C C . ARG A 1 306 ? 5.794 5.302 -24.167 1.00 97.38 306 ARG A C 1
ATOM 2357 O O . ARG A 1 306 ? 6.457 6.280 -24.532 1.00 97.38 306 ARG A O 1
ATOM 2364 N N . ILE A 1 307 ? 6.311 4.085 -24.009 1.00 96.56 307 ILE A N 1
ATOM 2365 C CA . ILE A 1 307 ? 7.696 3.722 -24.330 1.00 96.56 307 ILE A CA 1
ATOM 2366 C C . ILE A 1 307 ? 7.981 3.967 -25.809 1.00 96.56 307 ILE A C 1
ATOM 2368 O O . ILE A 1 307 ? 8.994 4.575 -26.134 1.00 96.56 307 ILE A O 1
ATOM 2372 N N . GLU A 1 308 ? 7.104 3.539 -26.716 1.00 96.38 308 GLU A N 1
ATOM 2373 C CA . GLU A 1 308 ? 7.283 3.738 -28.160 1.00 96.38 308 GLU A CA 1
ATOM 2374 C C . GLU A 1 308 ? 7.387 5.222 -28.533 1.00 96.38 308 GLU A C 1
ATOM 2376 O O . GLU A 1 308 ? 8.252 5.601 -29.330 1.00 96.38 308 GLU A O 1
ATOM 2381 N N . LEU A 1 309 ? 6.563 6.072 -27.912 1.00 96.56 309 LEU A N 1
ATOM 2382 C CA . LEU A 1 309 ? 6.649 7.525 -28.069 1.00 96.56 309 LEU A CA 1
ATOM 2383 C C . LEU A 1 309 ? 7.983 8.072 -27.545 1.00 96.56 309 LEU A C 1
ATOM 2385 O O . LEU A 1 309 ? 8.663 8.794 -28.271 1.00 96.56 309 LEU A O 1
ATOM 2389 N N . ALA A 1 310 ? 8.416 7.667 -26.346 1.00 95.75 310 ALA A N 1
ATOM 2390 C CA . ALA A 1 310 ? 9.718 8.073 -25.806 1.00 95.75 310 ALA A CA 1
ATOM 2391 C C . ALA A 1 310 ? 10.884 7.611 -26.686 1.00 95.75 310 ALA A C 1
ATOM 2393 O O . ALA A 1 310 ? 11.823 8.366 -26.921 1.00 95.75 310 ALA A O 1
ATOM 2394 N N . GLN A 1 311 ? 10.822 6.393 -27.225 1.00 94.69 311 GLN A N 1
ATOM 2395 C CA . GLN A 1 311 ? 11.833 5.889 -28.148 1.00 94.69 311 GLN A CA 1
ATOM 2396 C C . GLN A 1 311 ? 11.889 6.729 -29.423 1.00 94.69 311 GLN A C 1
ATOM 2398 O O . GLN A 1 311 ? 12.973 6.942 -29.955 1.00 94.69 311 GLN A O 1
ATOM 2403 N N . ALA A 1 312 ? 10.750 7.189 -29.944 1.00 94.62 312 ALA A N 1
ATOM 2404 C CA . ALA A 1 312 ? 10.722 8.092 -31.090 1.00 94.62 312 ALA A CA 1
ATOM 2405 C C . ALA A 1 312 ? 11.286 9.478 -30.737 1.00 94.62 312 ALA A C 1
ATOM 2407 O O . ALA A 1 312 ? 12.046 10.033 -31.527 1.00 94.62 312 ALA A O 1
ATOM 2408 N N . GLU A 1 313 ? 10.967 10.002 -29.552 1.00 93.38 313 GLU A N 1
ATOM 2409 C CA . GLU A 1 313 ? 11.464 11.288 -29.051 1.00 93.38 313 GLU A CA 1
ATOM 2410 C C . GLU A 1 313 ? 12.975 11.293 -28.811 1.00 93.38 313 GLU A C 1
ATOM 2412 O O . GLU A 1 313 ? 13.622 12.298 -29.101 1.00 93.38 313 GLU A O 1
ATOM 2417 N N . ALA A 1 314 ? 13.536 10.185 -28.322 1.00 92.44 314 ALA A N 1
ATOM 2418 C CA . ALA A 1 314 ? 14.964 10.033 -28.063 1.00 92.44 314 ALA A CA 1
ATOM 2419 C C . ALA A 1 314 ? 15.809 9.955 -29.350 1.00 92.44 314 ALA A C 1
ATOM 2421 O O . ALA A 1 314 ? 17.010 10.218 -29.316 1.00 92.44 314 ALA A O 1
ATOM 2422 N N . ARG A 1 315 ? 15.217 9.608 -30.506 1.00 91.56 315 ARG A N 1
ATOM 2423 C CA . ARG A 1 315 ? 15.971 9.451 -31.763 1.00 91.56 315 ARG A CA 1
ATOM 2424 C C . ARG A 1 315 ? 16.631 10.764 -32.175 1.00 91.56 315 ARG A C 1
ATOM 2426 O O . ARG A 1 315 ? 15.958 11.726 -32.531 1.00 91.56 315 ARG A O 1
ATOM 2433 N N . GLY A 1 316 ? 17.960 10.747 -32.225 1.00 86.94 316 GLY A N 1
ATOM 2434 C CA . GLY A 1 316 ? 18.765 11.883 -32.674 1.00 86.94 316 GLY A CA 1
ATOM 2435 C C . GLY A 1 316 ? 18.988 12.962 -31.614 1.00 86.94 316 GLY A C 1
ATOM 2436 O O . GLY A 1 316 ? 19.574 13.987 -31.954 1.00 86.94 316 GLY A O 1
ATOM 2437 N N . ARG A 1 317 ? 18.550 12.739 -30.367 1.00 89.94 317 ARG A N 1
ATOM 2438 C CA . ARG A 1 317 ? 18.967 13.538 -29.207 1.00 89.94 317 ARG A CA 1
ATOM 2439 C C . ARG A 1 317 ? 20.281 13.009 -28.652 1.00 89.94 317 ARG A C 1
ATOM 2441 O O . ARG A 1 317 ? 20.614 11.844 -28.869 1.00 89.94 317 ARG A O 1
ATOM 2448 N N . ASP A 1 318 ? 21.017 13.864 -27.953 1.00 91.88 318 ASP A N 1
ATOM 2449 C CA . ASP A 1 318 ? 22.173 13.407 -27.186 1.00 91.88 318 ASP A CA 1
ATOM 2450 C C . ASP A 1 318 ? 21.752 12.796 -25.838 1.00 91.88 318 ASP A C 1
ATOM 2452 O O . ASP A 1 318 ? 20.669 13.068 -25.312 1.00 91.88 318 ASP A O 1
ATOM 2456 N N . ASP A 1 319 ? 22.622 11.959 -25.272 1.00 88.88 319 ASP A N 1
ATOM 2457 C CA . ASP A 1 319 ? 22.346 11.225 -24.033 1.00 88.88 319 ASP A CA 1
ATOM 2458 C C . ASP A 1 319 ? 22.059 12.152 -22.840 1.00 88.88 319 ASP A C 1
ATOM 2460 O O . ASP A 1 319 ? 21.283 11.797 -21.955 1.00 88.88 319 ASP A O 1
ATOM 2464 N N . ARG A 1 320 ? 22.642 13.360 -22.809 1.00 87.19 320 ARG A N 1
ATOM 2465 C CA . ARG A 1 320 ? 22.414 14.319 -21.717 1.00 87.19 320 ARG A CA 1
ATOM 2466 C C . ARG A 1 320 ? 21.031 14.940 -21.812 1.00 87.19 320 ARG A C 1
ATOM 2468 O O . ARG A 1 320 ? 20.386 15.127 -20.786 1.00 87.19 320 ARG A O 1
ATOM 2475 N N . GLU A 1 321 ? 20.565 15.253 -23.017 1.00 87.00 321 GLU A N 1
ATOM 2476 C CA . GLU A 1 321 ? 19.200 15.725 -23.252 1.00 87.00 321 GLU A CA 1
ATOM 2477 C C . GLU A 1 321 ? 18.167 14.653 -22.885 1.00 87.00 321 GLU A C 1
ATOM 2479 O O . GLU A 1 321 ? 17.135 14.967 -22.285 1.00 87.00 321 GLU A O 1
ATOM 2484 N N . VAL A 1 322 ? 18.447 13.386 -23.210 1.00 86.81 322 VAL A N 1
ATOM 2485 C CA . VAL A 1 322 ? 17.596 12.250 -22.826 1.00 86.81 322 VAL A CA 1
ATOM 2486 C C . VAL A 1 322 ? 17.549 12.101 -21.304 1.00 86.81 322 VAL A C 1
ATOM 2488 O O . VAL A 1 322 ? 16.454 12.097 -20.736 1.00 86.81 322 VAL A O 1
ATOM 2491 N N . ALA A 1 323 ? 18.706 12.056 -20.640 1.00 87.56 323 ALA A N 1
ATOM 2492 C CA . ALA A 1 323 ? 18.792 11.914 -19.188 1.00 87.56 323 ALA A CA 1
ATOM 2493 C C . ALA A 1 323 ? 18.141 13.088 -18.435 1.00 87.56 323 ALA A C 1
ATOM 2495 O O . ALA A 1 323 ? 17.414 12.874 -17.470 1.00 87.56 323 ALA A O 1
ATOM 2496 N N . ALA A 1 324 ? 18.339 14.329 -18.895 1.00 87.81 324 ALA A N 1
ATOM 2497 C CA . ALA A 1 324 ? 17.859 15.518 -18.191 1.00 87.81 324 ALA A CA 1
ATOM 2498 C C . ALA A 1 324 ? 16.356 15.797 -18.360 1.00 87.81 324 ALA A C 1
ATOM 2500 O O . ALA A 1 324 ? 15.768 16.451 -17.499 1.00 87.81 324 ALA A O 1
ATOM 2501 N N . ALA A 1 325 ? 15.738 15.364 -19.465 1.00 88.00 325 ALA A N 1
ATOM 2502 C CA . ALA A 1 325 ? 14.349 15.716 -19.775 1.00 88.00 325 ALA A CA 1
ATOM 2503 C C . ALA A 1 325 ? 13.425 14.506 -19.951 1.00 88.00 325 ALA A C 1
ATOM 2505 O O . ALA A 1 325 ? 12.306 14.518 -19.444 1.00 88.00 325 ALA A O 1
ATOM 2506 N N . LEU A 1 326 ? 13.859 13.469 -20.673 1.00 93.50 326 LEU A N 1
ATOM 2507 C CA . LEU A 1 326 ? 12.978 12.357 -21.032 1.00 93.50 326 LEU A CA 1
ATOM 2508 C C . LEU A 1 326 ? 12.844 11.328 -19.904 1.00 93.50 326 LEU A C 1
ATOM 2510 O O . LEU A 1 326 ? 11.743 10.835 -19.672 1.00 93.50 326 LEU A O 1
ATOM 2514 N N . GLN A 1 327 ? 13.931 11.007 -19.196 1.00 94.50 327 GLN A N 1
ATOM 2515 C CA . GLN A 1 327 ? 13.891 10.005 -18.122 1.00 94.50 327 GLN A CA 1
ATOM 2516 C C . GLN A 1 327 ? 13.013 10.417 -16.930 1.00 94.50 327 GLN A C 1
ATOM 2518 O O . GLN A 1 327 ? 12.169 9.605 -16.542 1.00 94.50 327 GLN A O 1
ATOM 2523 N N . PRO A 1 328 ? 13.105 11.655 -16.395 1.00 93.25 328 PRO A N 1
ATOM 2524 C CA . PRO A 1 328 ? 12.223 12.079 -15.310 1.00 93.25 328 PRO A CA 1
ATOM 2525 C C . PRO A 1 328 ? 10.753 12.054 -15.738 1.00 93.25 328 PRO A C 1
ATOM 2527 O O . PRO A 1 328 ? 9.909 11.547 -15.005 1.00 93.25 328 PRO A O 1
ATOM 2530 N N . ALA A 1 329 ? 10.459 12.497 -16.968 1.00 94.62 329 ALA A N 1
ATOM 2531 C CA . ALA A 1 329 ? 9.109 12.448 -17.523 1.00 94.62 329 ALA A CA 1
ATOM 2532 C C . ALA A 1 329 ? 8.582 11.008 -17.636 1.00 94.62 329 ALA A C 1
ATOM 2534 O O . ALA A 1 329 ? 7.436 10.746 -17.296 1.00 94.62 329 ALA A O 1
ATOM 2535 N N . LEU A 1 330 ? 9.415 10.047 -18.052 1.00 96.69 330 LEU A N 1
ATOM 2536 C CA . LEU A 1 330 ? 9.032 8.631 -18.087 1.00 96.69 330 LEU A CA 1
ATOM 2537 C C . LEU A 1 330 ? 8.726 8.065 -16.695 1.00 96.69 330 LEU A C 1
ATOM 2539 O O . LEU A 1 330 ? 7.795 7.269 -16.560 1.00 96.69 330 LEU A O 1
ATOM 2543 N N . ALA A 1 331 ? 9.485 8.466 -15.673 1.00 95.56 331 ALA A N 1
ATOM 2544 C CA . ALA A 1 331 ? 9.221 8.060 -14.297 1.00 95.56 331 ALA A CA 1
ATOM 2545 C C . ALA A 1 331 ? 7.890 8.643 -13.787 1.00 95.56 331 ALA A C 1
ATOM 2547 O O . ALA A 1 331 ? 7.077 7.907 -13.226 1.00 95.56 331 ALA A O 1
ATOM 2548 N N . GLU A 1 332 ? 7.633 9.929 -14.048 1.00 95.12 332 GLU A N 1
ATOM 2549 C CA . GLU A 1 332 ? 6.364 10.602 -13.735 1.00 95.12 332 GLU A CA 1
ATOM 2550 C C . GLU A 1 332 ? 5.176 9.968 -14.476 1.00 95.12 332 GLU A C 1
ATOM 2552 O O . GLU A 1 332 ? 4.126 9.729 -13.878 1.00 95.12 332 GLU A O 1
ATOM 2557 N N . ASP A 1 333 ? 5.338 9.635 -15.758 1.00 96.81 333 ASP A N 1
ATOM 2558 C CA . ASP A 1 333 ? 4.291 9.018 -16.576 1.00 96.81 333 ASP A CA 1
ATOM 2559 C C . ASP A 1 333 ? 3.928 7.612 -16.079 1.00 96.81 333 ASP A C 1
ATOM 2561 O O . ASP A 1 333 ? 2.744 7.268 -15.997 1.00 96.81 333 ASP A O 1
ATOM 2565 N N . LEU A 1 334 ? 4.923 6.792 -15.714 1.00 97.25 334 LEU A N 1
ATOM 2566 C CA . LEU A 1 334 ? 4.670 5.473 -15.131 1.00 97.25 334 LEU A CA 1
ATOM 2567 C C . LEU A 1 334 ? 4.017 5.593 -13.749 1.00 97.25 334 LEU A C 1
ATOM 2569 O O . LEU A 1 334 ? 3.075 4.856 -13.450 1.00 97.25 334 LEU A O 1
ATOM 2573 N N . GLN A 1 335 ? 4.474 6.541 -12.930 1.00 96.19 335 GLN A N 1
ATOM 2574 C CA . GLN A 1 335 ? 3.863 6.839 -11.639 1.00 96.19 335 GLN A CA 1
ATOM 2575 C C . GLN A 1 335 ? 2.396 7.236 -11.790 1.00 96.19 335 GLN A C 1
ATOM 2577 O O . GLN A 1 335 ? 1.528 6.660 -11.132 1.00 96.19 335 GLN A O 1
ATOM 2582 N N . ALA A 1 336 ? 2.094 8.174 -12.686 1.00 95.94 336 ALA A N 1
ATOM 2583 C CA . ALA A 1 336 ? 0.730 8.591 -12.973 1.00 95.94 336 ALA A CA 1
ATOM 2584 C C . ALA A 1 336 ? -0.127 7.418 -13.476 1.00 95.94 336 ALA A C 1
ATOM 2586 O O . ALA A 1 336 ? -1.284 7.279 -13.069 1.00 95.94 336 ALA A O 1
ATOM 2587 N N . LEU A 1 337 ? 0.440 6.547 -14.320 1.00 96.81 337 LEU A N 1
ATOM 2588 C CA . LEU A 1 337 ? -0.241 5.352 -14.807 1.00 96.81 337 LEU A CA 1
ATOM 2589 C C . LEU A 1 337 ? -0.573 4.377 -13.670 1.00 96.81 337 LEU A C 1
ATOM 2591 O O . LEU A 1 337 ? -1.697 3.871 -13.636 1.00 96.81 337 LEU A O 1
ATOM 2595 N N . GLU A 1 338 ? 0.354 4.124 -12.740 1.00 95.75 338 GLU A N 1
ATOM 2596 C CA . GLU A 1 338 ? 0.089 3.263 -11.585 1.00 95.75 338 GLU A CA 1
ATOM 2597 C C . GLU A 1 338 ? -0.979 3.849 -10.657 1.00 95.75 338 GLU A C 1
ATOM 2599 O O . GLU A 1 338 ? -1.947 3.162 -10.316 1.00 95.75 338 GLU A O 1
ATOM 2604 N N . LEU A 1 339 ? -0.837 5.126 -10.294 1.00 93.38 339 LEU A N 1
ATOM 2605 C CA . LEU A 1 339 ? -1.747 5.819 -9.380 1.00 93.38 339 LEU A CA 1
ATOM 2606 C C . LEU A 1 339 ? -3.177 5.896 -9.925 1.00 93.38 339 LEU A C 1
ATOM 2608 O O . LEU A 1 339 ? -4.135 5.789 -9.163 1.00 93.38 339 LEU A O 1
ATOM 2612 N N . ALA A 1 340 ? -3.338 6.056 -11.240 1.00 95.25 340 ALA A N 1
ATOM 2613 C CA . ALA A 1 340 ? -4.650 6.075 -11.880 1.00 95.25 340 ALA A CA 1
ATOM 2614 C C . ALA A 1 340 ? -5.281 4.678 -12.018 1.00 95.25 340 ALA A C 1
ATOM 2616 O O . ALA A 1 340 ? -6.484 4.569 -12.260 1.00 95.25 340 ALA A O 1
ATOM 2617 N N . ALA A 1 341 ? -4.481 3.613 -11.939 1.00 96.38 341 ALA A N 1
ATOM 2618 C CA . ALA A 1 341 ? -4.913 2.262 -12.267 1.00 96.38 341 ALA A CA 1
ATOM 2619 C C . ALA A 1 341 ? -5.502 1.501 -11.071 1.00 96.38 341 ALA A C 1
ATOM 2621 O O . ALA A 1 341 ? -6.525 0.850 -11.262 1.00 96.38 341 ALA A O 1
ATOM 2622 N N . GLN A 1 342 ? -4.842 1.569 -9.907 1.00 95.12 342 GLN A N 1
ATOM 2623 C CA . GLN A 1 342 ? -5.140 0.925 -8.608 1.00 95.12 342 GLN A CA 1
ATOM 2624 C C . GLN A 1 342 ? -6.494 0.188 -8.515 1.00 95.12 342 GLN A C 1
ATOM 2626 O O . GLN A 1 342 ? -7.435 0.692 -7.899 1.00 95.12 342 GLN A O 1
ATOM 2631 N N . PRO A 1 343 ? -6.632 -1.006 -9.121 1.00 97.50 343 PRO A N 1
ATOM 2632 C CA . PRO A 1 343 ? -7.956 -1.559 -9.403 1.00 97.50 343 PRO A CA 1
ATOM 2633 C C . PRO A 1 343 ? -8.563 -2.325 -8.217 1.00 97.50 343 PRO A C 1
ATOM 2635 O O . PRO A 1 343 ? -9.708 -2.767 -8.306 1.00 97.50 343 PRO A O 1
ATOM 2638 N N . GLY A 1 344 ? -7.800 -2.536 -7.142 1.00 98.31 344 GLY A N 1
ATOM 2639 C CA . GLY A 1 344 ? -8.220 -3.312 -5.979 1.00 98.31 344 GLY A CA 1
ATOM 2640 C C . GLY A 1 344 ? -8.356 -4.805 -6.280 1.00 98.31 344 GLY A C 1
ATOM 2641 O O . GLY A 1 344 ? -9.179 -5.480 -5.671 1.00 98.31 344 GLY A O 1
ATOM 2642 N N . LEU A 1 345 ? -7.598 -5.331 -7.248 1.00 98.56 345 LEU A N 1
ATOM 2643 C CA . LEU A 1 345 ? -7.674 -6.726 -7.699 1.00 98.56 345 LEU A CA 1
ATOM 2644 C C . LEU A 1 345 ? -6.678 -7.645 -6.982 1.00 98.56 345 LEU A C 1
ATOM 2646 O O . LEU A 1 345 ? -6.829 -8.867 -7.061 1.00 98.56 345 LEU A O 1
ATOM 2650 N N . GLY A 1 346 ? -5.698 -7.089 -6.268 1.00 98.38 346 GLY A N 1
ATOM 2651 C CA . GLY A 1 346 ? -4.562 -7.825 -5.715 1.00 98.38 346 GLY A CA 1
ATOM 2652 C C . GLY A 1 346 ? -3.425 -7.980 -6.723 1.00 98.38 346 GLY A C 1
ATOM 2653 O O . GLY A 1 346 ? -2.766 -9.009 -6.719 1.00 98.38 346 GLY A O 1
ATOM 2654 N N . VAL A 1 347 ? -3.249 -7.012 -7.622 1.00 98.19 347 VAL A N 1
ATOM 2655 C CA . VAL A 1 347 ? -2.225 -6.975 -8.684 1.00 98.19 347 VAL A CA 1
ATOM 2656 C C . VAL A 1 347 ? -0.985 -6.162 -8.305 1.00 98.19 347 VAL A C 1
ATOM 2658 O O . VAL A 1 347 ? 0.001 -6.208 -9.033 1.00 98.19 347 VAL A O 1
ATOM 2661 N N . GLY A 1 348 ? -1.027 -5.417 -7.199 1.00 97.44 348 GLY A N 1
ATOM 2662 C CA . GLY A 1 348 ? 0.144 -4.730 -6.650 1.00 97.44 348 GLY A CA 1
ATOM 2663 C C . GLY A 1 348 ? 0.942 -5.585 -5.677 1.00 97.44 348 GLY A C 1
ATOM 2664 O O . GLY A 1 348 ? 0.484 -6.649 -5.252 1.00 97.44 348 GLY A O 1
ATOM 2665 N N . HIS A 1 349 ? 2.117 -5.088 -5.280 1.00 96.94 349 HIS A N 1
ATOM 2666 C CA . HIS A 1 349 ? 2.883 -5.656 -4.168 1.00 96.94 349 HIS A CA 1
ATOM 2667 C C . HIS A 1 349 ? 1.997 -5.835 -2.936 1.00 96.94 349 HIS A C 1
ATOM 2669 O O . HIS A 1 349 ? 1.944 -6.909 -2.330 1.00 96.94 349 HIS A O 1
ATOM 2675 N N . SER A 1 350 ? 1.260 -4.777 -2.594 1.00 96.88 350 SER A N 1
ATOM 2676 C CA . SER A 1 350 ? 0.256 -4.827 -1.547 1.00 96.88 350 SER A CA 1
ATOM 2677 C C . SER A 1 350 ? -1.129 -4.465 -2.069 1.00 96.88 350 SER A C 1
ATOM 2679 O O . SER A 1 350 ? -1.295 -3.685 -3.007 1.00 96.88 350 SER A O 1
ATOM 2681 N N . LEU A 1 351 ? -2.125 -5.074 -1.439 1.00 98.50 351 LEU A N 1
ATOM 2682 C CA . LEU A 1 351 ? -3.539 -4.789 -1.567 1.00 98.50 351 LEU A CA 1
ATOM 2683 C C . LEU A 1 351 ? -3.995 -4.220 -0.228 1.00 98.50 351 LEU A C 1
ATOM 2685 O O . LEU A 1 351 ? -3.946 -4.899 0.800 1.00 98.50 351 LEU A O 1
ATOM 2689 N N . THR A 1 352 ? -4.432 -2.970 -0.244 1.00 98.19 352 THR A N 1
ATOM 2690 C CA . THR A 1 352 ? -4.942 -2.287 0.937 1.00 98.19 352 THR A CA 1
ATOM 2691 C C . THR A 1 352 ? -6.466 -2.248 0.885 1.00 98.19 352 THR A C 1
ATOM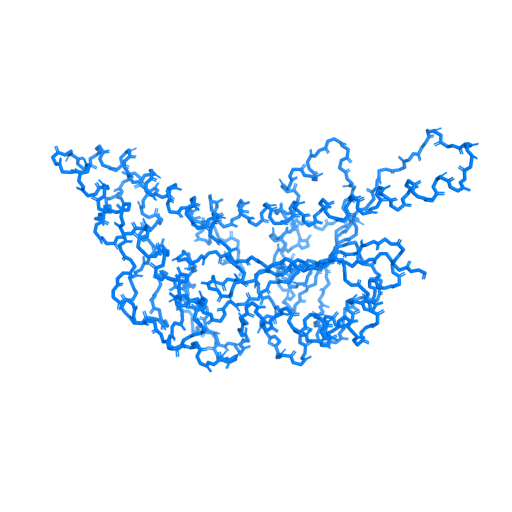 2693 O O . THR A 1 352 ? -7.042 -1.810 -0.109 1.00 98.19 352 THR A O 1
ATOM 2696 N N . ALA A 1 353 ? -7.114 -2.670 1.968 1.00 98.31 353 ALA A N 1
ATOM 2697 C CA . ALA A 1 353 ? -8.537 -2.480 2.202 1.00 98.31 353 ALA A CA 1
ATOM 2698 C C . ALA A 1 353 ? -8.769 -1.355 3.211 1.00 98.31 353 ALA A C 1
ATOM 2700 O O . ALA A 1 353 ? -8.201 -1.383 4.301 1.00 98.31 353 ALA A O 1
ATOM 2701 N N . THR A 1 354 ? -9.641 -0.407 2.881 1.00 97.81 354 THR A N 1
ATOM 2702 C CA . THR A 1 354 ? -10.181 0.587 3.813 1.00 97.81 354 THR A CA 1
ATOM 2703 C C . THR A 1 354 ? -11.654 0.285 4.045 1.00 97.81 354 THR A C 1
ATOM 2705 O O . THR A 1 354 ? -12.490 0.437 3.156 1.00 97.81 354 THR A O 1
ATOM 2708 N N . VAL A 1 355 ? -11.968 -0.165 5.254 1.00 97.44 355 VAL A N 1
ATOM 2709 C CA . VAL A 1 355 ? -13.315 -0.512 5.704 1.00 97.44 355 VAL A CA 1
ATOM 2710 C C . VAL A 1 355 ? -13.823 0.596 6.614 1.00 97.44 355 VAL A C 1
ATOM 2712 O O . VAL A 1 355 ? -13.135 0.987 7.554 1.00 97.44 355 VAL A O 1
ATOM 2715 N N . VAL A 1 356 ? -15.033 1.083 6.358 1.00 95.88 356 VAL A N 1
ATOM 2716 C CA . VAL A 1 356 ? -15.710 2.062 7.216 1.00 95.88 356 VAL A CA 1
ATOM 2717 C C . VAL A 1 356 ? -16.959 1.413 7.790 1.00 95.88 356 VAL A C 1
ATOM 2719 O O . VAL A 1 356 ? -17.782 0.885 7.041 1.00 95.88 356 VAL A O 1
ATOM 2722 N N . THR A 1 357 ? -17.099 1.428 9.114 1.00 94.56 357 THR A N 1
ATOM 2723 C CA . THR A 1 357 ? -18.292 0.901 9.791 1.00 94.56 357 THR A CA 1
ATOM 2724 C C . THR A 1 357 ? -19.377 1.965 9.895 1.00 94.56 357 THR A C 1
ATOM 2726 O O . THR A 1 357 ? -19.095 3.163 9.866 1.00 94.56 357 THR A O 1
ATOM 2729 N N . THR A 1 358 ? -20.627 1.556 10.083 1.00 87.81 358 THR A N 1
ATOM 2730 C CA . THR A 1 358 ? -21.646 2.476 10.603 1.00 87.81 358 THR A CA 1
ATOM 2731 C C . THR A 1 358 ? -21.395 2.731 12.104 1.00 87.81 358 THR A C 1
ATOM 2733 O O . THR A 1 358 ? -20.685 1.951 12.753 1.00 87.81 358 THR A O 1
ATOM 2736 N N . PRO A 1 359 ? -21.893 3.843 12.682 1.00 79.06 359 PRO A N 1
ATOM 2737 C CA . PRO A 1 359 ? -21.810 4.054 14.125 1.00 79.06 359 PRO A CA 1
ATOM 2738 C C . PRO A 1 359 ? -22.600 2.971 14.875 1.00 79.06 359 PRO A C 1
ATOM 2740 O O . PRO A 1 359 ? -23.711 2.628 14.467 1.00 79.06 359 PRO A O 1
ATOM 2743 N N . GLY A 1 360 ? -22.056 2.469 15.986 1.00 69.25 360 GLY A N 1
ATOM 2744 C CA . GLY A 1 360 ? -22.782 1.571 16.884 1.00 69.25 360 GLY A CA 1
ATOM 2745 C C . GLY A 1 360 ? -23.977 2.268 17.540 1.00 69.25 360 GLY A C 1
ATOM 2746 O O . GLY A 1 360 ? -23.834 3.388 18.036 1.00 69.25 360 GLY A O 1
ATOM 2747 N N . GLY A 1 361 ? -25.144 1.614 17.512 1.00 49.66 361 GLY A N 1
ATOM 2748 C CA . GLY A 1 361 ? -26.387 2.067 18.156 1.00 49.66 361 GLY A CA 1
ATOM 2749 C C . GLY A 1 361 ? -26.489 1.732 19.637 1.00 49.66 361 GLY A C 1
ATOM 2750 O O . GLY A 1 361 ? -25.881 0.721 20.063 1.00 49.66 361 GLY A O 1
#

pLDDT: mean 88.53, std 14.43, range [37.19, 98.75]

Foldseek 3Di:
DCQVVPPVVCFPCNPVFQLVLLLVVLLVLLCLLVVQVVVLVVVVVVVPDDDDDPDDDQAEAEEEEEQCFLVVSVVSNCVHPQNVDPSHHHYQYEYEHQDVVSLVNNCVVPNDPRYYYDYDDCLVPDPLAQGQEYHYDDAPLQLDDLVSSLVSLLRNLLSQLPFQTKHKYKHKHFQLAALLALVCNVPQKDFDFPVLDPDPDDTGTGITGHDFLVRVVVSNVVSCVSSVFAWPDKDKFAGALCLDSSLLPSPRWPFQHNQVVLLSQLVPLVHFHDLVNNQRGPGDHDDDPPVSVVLVVVLNVVLVVVSVVLVVVCPPDDRNCCSVPVSVVNSVVNSVSRSVRGPRGSSHRMMMMIIITHRHD

Solvent-accessible surface area (backbone atoms only — not comparable to full-atom values): 19113 Å² total; per-residue (Å²): 118,72,76,84,73,37,70,84,77,55,46,60,55,46,59,76,43,56,46,57,51,48,24,54,54,45,29,54,48,50,48,55,29,51,54,37,47,53,55,54,49,52,60,55,44,76,76,47,86,87,87,86,86,90,78,82,71,74,52,71,44,36,35,37,28,46,45,29,49,59,37,60,64,59,56,41,50,57,65,10,67,64,53,63,40,95,85,30,48,47,71,35,38,38,31,28,24,76,52,64,67,36,36,50,51,19,38,74,74,61,52,54,99,46,29,48,67,44,80,46,58,60,89,83,49,71,78,76,70,60,46,37,29,39,38,37,55,89,30,49,60,12,59,34,52,75,64,56,42,33,50,42,49,19,52,52,32,41,26,28,39,74,22,78,39,27,22,26,39,34,47,22,25,31,13,30,58,13,65,45,32,36,84,43,51,93,47,56,58,46,73,45,54,73,78,67,61,94,59,101,58,88,76,67,62,44,60,32,28,37,36,39,28,72,59,48,53,51,43,52,52,50,18,22,61,77,34,73,29,62,68,73,47,76,46,51,35,28,40,46,52,71,57,25,67,46,17,48,63,24,82,41,18,76,69,38,55,46,42,31,49,56,53,38,36,27,71,34,74,90,40,82,71,64,62,77,70,74,51,69,60,87,50,73,74,63,96,61,61,69,68,56,53,51,46,51,55,54,50,49,53,55,49,48,55,52,39,53,51,50,53,59,66,47,61,92,56,55,71,65,59,38,26,71,54,50,28,46,51,51,46,53,52,52,50,52,53,48,72,75,52,42,76,20,56,5,41,4,47,30,25,35,37,43,34,34,34,45,51,27,130

Sequence (361 aa):
MDHYTSPSRRDWVKREWEEPELVRVLDAAVHASANASANASANASANASANASANAQPATLDVLDVGCGAGVALELLRATPSLRSPDAPSVRYLGIDLDPELLGVAAQRFGDAKTRFLQADITDGIPDAPHDLYLSTGVPYSHLTRDELREVATGVLRAARRHPRPTVLMIDVLGRYSIEWTLRWAQTRWDYRMSFFETDQELSSTPMSTYGGVELDALLREAAEVAGCELDRIELVDRSLVVGRHTATGGYTPGLRNYRRLVNDLADPDTLVEVADLRLGDVELPDAPAAVTRFFAGFVARWDARIELAQAEARGRDDREVAAALQPALAEDLQALELAAQPGLGVGHSLTATVVTTPGG